Protein AF-A0A932UGX8-F1 (afdb_monomer_lite)

pLDDT: mean 81.75, std 14.01, range [36.03, 98.31]

Structure (mmCIF, N/CA/C/O backbone):
data_AF-A0A932UGX8-F1
#
_entry.id   AF-A0A932UGX8-F1
#
loop_
_atom_site.group_PDB
_atom_site.id
_atom_site.type_symbol
_atom_site.label_atom_id
_atom_site.label_alt_id
_atom_site.label_comp_id
_atom_site.label_asym_id
_atom_site.label_entity_id
_atom_site.label_seq_id
_atom_site.pdbx_PDB_ins_code
_atom_site.Cartn_x
_atom_site.Cartn_y
_atom_site.Cartn_z
_atom_site.occupancy
_atom_site.B_iso_or_equiv
_atom_site.auth_seq_id
_atom_site.auth_comp_id
_atom_site.auth_asym_id
_atom_site.auth_atom_id
_atom_site.pdbx_PDB_model_num
ATOM 1 N N . MET A 1 1 ? 7.391 -22.624 -52.902 1.00 52.75 1 MET A N 1
ATOM 2 C CA . MET A 1 1 ? 8.007 -21.679 -51.940 1.00 52.75 1 MET A CA 1
ATOM 3 C C . MET A 1 1 ? 9.042 -20.857 -52.685 1.00 52.75 1 MET A C 1
ATOM 5 O O . MET A 1 1 ? 9.862 -21.441 -53.377 1.00 52.75 1 MET A O 1
ATOM 9 N N . SER A 1 2 ? 8.948 -19.527 -52.656 1.00 59.84 2 SER A N 1
ATOM 10 C CA . SER A 1 2 ? 9.859 -18.659 -53.418 1.00 59.84 2 SER A CA 1
ATOM 11 C C . SER A 1 2 ? 11.117 -18.391 -52.595 1.00 59.84 2 SER A C 1
ATOM 13 O O . SER A 1 2 ? 11.014 -17.794 -51.527 1.00 59.84 2 SER A O 1
ATOM 15 N N . ALA A 1 3 ? 12.292 -18.787 -53.094 1.00 71.69 3 ALA A N 1
ATOM 16 C CA . ALA A 1 3 ? 13.587 -18.663 -52.407 1.00 71.69 3 ALA A CA 1
ATOM 17 C C . ALA A 1 3 ? 13.859 -17.263 -51.809 1.00 71.69 3 ALA A C 1
ATOM 19 O O . ALA A 1 3 ? 14.587 -17.118 -50.832 1.00 71.69 3 ALA A O 1
ATOM 20 N N . ARG A 1 4 ? 13.227 -16.215 -52.350 1.00 73.56 4 ARG A N 1
ATOM 21 C CA . ARG A 1 4 ? 13.383 -14.822 -51.910 1.00 73.56 4 ARG A CA 1
ATOM 22 C C . ARG A 1 4 ? 12.929 -14.564 -50.465 1.00 73.56 4 ARG A C 1
ATOM 24 O O . ARG A 1 4 ? 13.562 -13.763 -49.788 1.00 73.56 4 ARG A O 1
ATOM 31 N N . HIS A 1 5 ? 11.883 -15.236 -49.968 1.00 69.31 5 HIS A N 1
ATOM 32 C CA . HIS A 1 5 ? 11.428 -15.012 -48.584 1.00 69.31 5 HIS A CA 1
ATOM 33 C C . HIS A 1 5 ? 12.352 -15.680 -47.554 1.00 69.31 5 HIS A C 1
ATOM 35 O O . HIS A 1 5 ? 12.576 -15.128 -46.480 1.00 69.31 5 HIS A O 1
ATOM 41 N N . THR A 1 6 ? 12.921 -16.845 -47.884 1.00 71.44 6 THR A N 1
ATOM 42 C CA . THR A 1 6 ? 13.871 -17.560 -47.019 1.00 71.44 6 THR A CA 1
ATOM 43 C C . THR A 1 6 ? 15.184 -16.800 -46.882 1.00 71.44 6 THR A C 1
ATOM 45 O O . THR A 1 6 ? 15.703 -16.698 -45.775 1.00 71.44 6 THR A O 1
ATOM 48 N N . TYR A 1 7 ? 15.680 -16.189 -47.964 1.00 79.31 7 TYR A N 1
ATOM 49 C CA . TYR A 1 7 ? 16.864 -15.327 -47.896 1.00 79.31 7 TYR A CA 1
ATOM 50 C C . TYR A 1 7 ? 16.634 -14.097 -47.009 1.00 79.31 7 TYR A C 1
ATOM 52 O O . TYR A 1 7 ? 17.473 -13.801 -46.165 1.00 79.31 7 TYR A O 1
ATOM 60 N N . ALA A 1 8 ? 15.489 -13.417 -47.133 1.00 73.62 8 ALA A N 1
ATOM 61 C CA . ALA A 1 8 ? 15.176 -12.255 -46.297 1.00 73.62 8 ALA A CA 1
ATOM 62 C C . ALA A 1 8 ? 15.080 -12.611 -44.799 1.00 73.62 8 ALA A C 1
ATOM 64 O O . ALA A 1 8 ? 15.593 -11.878 -43.958 1.00 73.62 8 ALA A O 1
ATOM 65 N N . ALA A 1 9 ? 14.484 -13.761 -44.463 1.00 70.12 9 ALA A N 1
ATOM 66 C CA . ALA A 1 9 ? 14.419 -14.246 -43.084 1.00 70.12 9 ALA A CA 1
ATOM 67 C C . ALA A 1 9 ? 15.806 -14.610 -42.517 1.00 70.12 9 ALA A C 1
ATOM 69 O O . ALA A 1 9 ? 16.104 -14.282 -41.371 1.00 70.12 9 ALA A O 1
ATOM 70 N N . LEU A 1 10 ? 16.676 -15.231 -43.323 1.00 79.38 10 LEU A N 1
ATOM 71 C CA . LEU A 1 10 ? 18.058 -15.533 -42.932 1.00 79.38 10 LEU A CA 1
ATOM 72 C C . LEU A 1 10 ? 18.880 -14.264 -42.694 1.00 79.38 10 LEU A C 1
ATOM 74 O O . LEU A 1 10 ? 19.602 -14.187 -41.706 1.00 79.38 10 LEU A O 1
ATOM 78 N N . VAL A 1 11 ? 18.737 -13.253 -43.555 1.00 80.06 11 VAL A N 1
ATOM 79 C CA . VAL A 1 11 ? 19.401 -11.952 -43.378 1.00 80.06 11 VAL A CA 1
ATOM 80 C C . VAL A 1 11 ? 18.904 -11.255 -42.112 1.00 80.06 11 VAL A C 1
ATOM 82 O O . VAL A 1 11 ? 19.719 -10.731 -41.359 1.00 80.06 11 VAL A O 1
ATOM 85 N N . ALA A 1 12 ? 17.597 -11.295 -41.830 1.00 74.38 12 ALA A N 1
ATOM 86 C CA . ALA A 1 12 ? 17.047 -10.746 -40.591 1.00 74.38 12 ALA A CA 1
ATOM 87 C C . ALA A 1 12 ? 17.619 -11.456 -39.351 1.00 74.38 12 ALA A C 1
ATOM 89 O O . ALA A 1 12 ? 18.032 -10.795 -38.401 1.00 74.38 12 ALA A O 1
ATOM 90 N N . GLY A 1 13 ? 17.702 -12.790 -39.380 1.00 74.50 13 GLY A N 1
ATOM 91 C CA . GLY A 1 13 ? 18.295 -13.584 -38.302 1.00 74.50 13 GLY A CA 1
ATOM 92 C C . GLY A 1 13 ? 19.787 -13.307 -38.100 1.00 74.50 13 GLY A C 1
ATOM 93 O O . GLY A 1 13 ? 20.222 -13.107 -36.971 1.00 74.50 13 GLY A O 1
ATOM 94 N N . ALA A 1 14 ? 20.565 -13.229 -39.182 1.00 81.06 14 ALA A N 1
ATOM 95 C CA . ALA A 1 14 ? 21.993 -12.925 -39.123 1.00 81.06 14 ALA A CA 1
ATOM 96 C C . ALA A 1 14 ? 22.262 -11.496 -38.627 1.00 81.06 14 ALA A C 1
ATOM 98 O O . ALA A 1 14 ? 23.152 -11.293 -37.807 1.00 81.06 14 ALA A O 1
ATOM 99 N N . ALA A 1 15 ? 21.469 -10.515 -39.068 1.00 77.31 15 ALA A N 1
ATOM 100 C CA . ALA A 1 15 ? 21.576 -9.133 -38.608 1.00 77.31 15 ALA A CA 1
ATOM 101 C C . ALA A 1 15 ? 21.195 -8.984 -37.125 1.00 77.31 15 ALA A C 1
ATOM 103 O O . ALA A 1 15 ? 21.862 -8.250 -36.401 1.00 77.31 15 ALA A O 1
ATOM 104 N N . LEU A 1 16 ? 20.178 -9.715 -36.650 1.00 74.69 16 LEU A N 1
ATOM 105 C CA . LEU A 1 16 ? 19.852 -9.792 -35.220 1.00 74.69 16 LEU A CA 1
ATOM 106 C C . LEU A 1 16 ? 20.968 -10.467 -34.415 1.00 74.69 16 LEU A C 1
ATOM 108 O O . LEU A 1 16 ? 21.314 -9.989 -33.340 1.00 74.69 16 LEU A O 1
ATOM 112 N N . GLY A 1 17 ? 21.555 -11.545 -34.940 1.00 78.75 17 GLY A N 1
ATOM 113 C CA . GLY A 1 17 ? 22.704 -12.211 -34.325 1.00 78.75 17 GLY A CA 1
ATOM 114 C C . GLY A 1 17 ? 23.924 -11.293 -34.221 1.00 78.75 17 GLY A C 1
ATOM 115 O O . GLY A 1 17 ? 24.540 -11.217 -33.165 1.00 78.75 17 GLY A O 1
ATOM 116 N N . ALA A 1 18 ? 24.229 -10.541 -35.281 1.00 80.75 18 ALA A N 1
ATOM 117 C CA . ALA A 1 18 ? 25.300 -9.548 -35.277 1.00 80.75 18 ALA A CA 1
ATOM 118 C C . ALA A 1 18 ? 25.024 -8.412 -34.280 1.00 80.75 18 ALA A C 1
ATOM 120 O O . ALA A 1 18 ? 25.918 -8.019 -33.541 1.00 80.75 18 ALA A O 1
ATOM 121 N N . TRP A 1 19 ? 23.776 -7.941 -34.195 1.00 79.88 19 TRP A N 1
ATOM 122 C CA . TRP A 1 19 ? 23.375 -6.930 -33.216 1.00 79.88 19 TRP A CA 1
ATOM 123 C C . TRP A 1 19 ? 23.536 -7.399 -31.761 1.00 79.88 19 TRP A C 1
ATOM 125 O O . TRP A 1 19 ? 23.881 -6.596 -30.900 1.00 79.88 19 TRP A O 1
ATOM 135 N N . LEU A 1 20 ? 23.316 -8.687 -31.473 1.00 77.06 20 LEU A N 1
ATOM 136 C CA . LEU A 1 20 ? 23.544 -9.249 -30.135 1.00 77.06 20 LEU A CA 1
ATOM 137 C C . LEU A 1 20 ? 25.029 -9.278 -29.742 1.00 77.06 20 LEU A C 1
ATOM 139 O O . LEU A 1 20 ? 25.333 -9.253 -28.552 1.00 77.06 20 LEU A O 1
ATOM 143 N N . LEU A 1 21 ? 25.937 -9.351 -30.719 1.00 82.19 21 LEU A N 1
ATOM 144 C CA . LEU A 1 21 ? 27.385 -9.357 -30.496 1.00 82.19 21 LEU A CA 1
ATOM 145 C C . LEU A 1 21 ? 27.947 -7.934 -30.406 1.00 82.19 21 LEU A C 1
ATOM 147 O O . LEU A 1 21 ? 28.743 -7.642 -29.519 1.00 82.19 21 LEU A O 1
ATOM 151 N N . GLU A 1 22 ? 27.502 -7.049 -31.297 1.00 79.94 22 GLU A N 1
ATOM 152 C CA . GLU A 1 22 ? 27.882 -5.638 -31.336 1.00 79.94 22 GLU A CA 1
ATOM 153 C C . GLU A 1 22 ? 26.621 -4.764 -31.441 1.00 79.94 22 GLU A C 1
ATOM 155 O O . GLU A 1 22 ? 26.101 -4.524 -32.541 1.00 79.94 22 GLU A O 1
ATOM 160 N N . PRO A 1 23 ? 26.087 -4.283 -30.302 1.00 72.06 23 PRO A N 1
ATOM 161 C CA . PRO A 1 23 ? 24.843 -3.528 -30.284 1.00 72.06 23 PRO A CA 1
ATOM 162 C C . PRO A 1 23 ? 25.027 -2.167 -30.962 1.00 72.06 23 PRO A C 1
ATOM 164 O O . PRO A 1 23 ? 25.551 -1.217 -30.389 1.00 72.06 23 PRO A O 1
ATOM 167 N N . GLY A 1 24 ? 24.556 -2.067 -32.207 1.00 75.56 24 GLY A N 1
ATOM 168 C CA . GLY A 1 24 ? 24.643 -0.858 -33.024 1.00 75.56 24 GLY A CA 1
ATOM 169 C C . GLY A 1 24 ? 23.378 -0.597 -33.841 1.00 75.56 24 GLY A C 1
ATOM 170 O O . GLY A 1 24 ? 22.725 -1.517 -34.337 1.00 75.56 24 GLY A O 1
ATOM 171 N N . LEU A 1 25 ? 23.039 0.683 -34.034 1.00 76.94 25 LEU A N 1
ATOM 172 C CA . LEU A 1 25 ? 21.867 1.114 -34.817 1.00 76.94 25 LEU A CA 1
ATOM 173 C C . LEU A 1 25 ? 21.869 0.571 -36.257 1.00 76.94 25 LEU A C 1
ATOM 175 O O . LEU A 1 25 ? 20.804 0.305 -36.809 1.00 76.94 25 LEU A O 1
ATOM 179 N N . GLY A 1 26 ? 23.052 0.377 -36.850 1.00 78.56 26 GLY A N 1
ATOM 180 C CA . GLY A 1 26 ? 23.200 -0.156 -38.207 1.00 78.56 26 GLY A CA 1
ATOM 181 C C . GLY A 1 26 ? 22.620 -1.565 -38.355 1.00 78.56 26 GLY A C 1
ATOM 182 O O . GLY A 1 26 ? 21.755 -1.787 -39.201 1.00 78.56 26 GLY A O 1
ATOM 183 N N . PHE A 1 27 ? 23.024 -2.501 -37.491 1.00 75.50 27 PHE A N 1
ATOM 184 C CA . PHE A 1 27 ? 22.529 -3.882 -37.527 1.00 75.50 27 PHE A CA 1
ATOM 185 C C . PHE A 1 27 ? 21.034 -3.976 -37.195 1.00 75.50 27 PHE A C 1
ATOM 187 O O . PHE A 1 27 ? 20.313 -4.748 -37.827 1.00 75.50 27 PHE A O 1
ATOM 194 N N . ALA A 1 28 ? 20.542 -3.130 -36.282 1.00 76.50 28 ALA A N 1
ATOM 195 C CA . ALA A 1 28 ? 19.125 -3.071 -35.926 1.00 76.50 28 ALA A CA 1
ATOM 196 C C . ALA A 1 28 ? 18.233 -2.614 -37.103 1.00 76.50 28 ALA A C 1
ATOM 198 O O . ALA A 1 28 ? 17.176 -3.198 -37.351 1.00 76.50 28 ALA A O 1
ATOM 199 N N . LEU A 1 29 ? 18.674 -1.612 -37.878 1.00 79.75 29 LEU A N 1
ATOM 200 C CA . LEU A 1 29 ? 17.965 -1.148 -39.079 1.00 79.75 29 LEU A CA 1
ATOM 201 C C . LEU A 1 29 ? 17.964 -2.200 -40.194 1.00 79.75 29 LEU A C 1
ATOM 203 O O . LEU A 1 29 ? 16.931 -2.411 -40.832 1.00 79.75 29 LEU A O 1
ATOM 207 N N . VAL A 1 30 ? 19.090 -2.889 -40.407 1.00 79.88 30 VAL A N 1
ATOM 208 C CA . VAL A 1 30 ? 19.195 -3.980 -41.391 1.00 79.88 30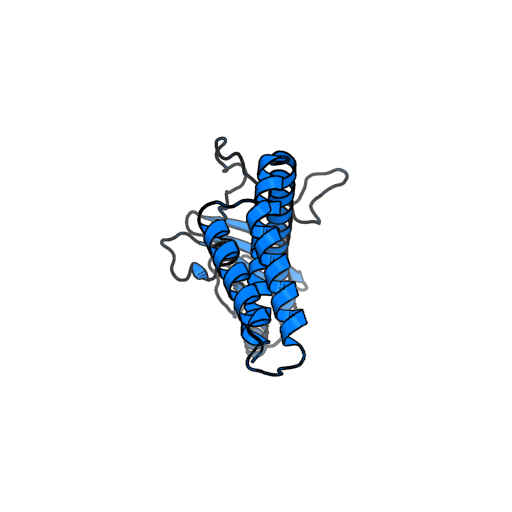 VAL A CA 1
ATOM 209 C C . VAL A 1 30 ? 18.275 -5.144 -41.013 1.00 79.88 30 VAL A C 1
ATOM 211 O O . VAL A 1 30 ? 17.548 -5.649 -41.870 1.00 79.88 30 VAL A O 1
ATOM 214 N N . ALA A 1 31 ? 18.241 -5.524 -39.733 1.00 77.38 31 ALA A N 1
ATOM 215 C CA . ALA A 1 31 ? 17.336 -6.548 -39.217 1.00 77.38 31 ALA A CA 1
ATOM 216 C C . ALA A 1 31 ? 15.859 -6.189 -39.445 1.00 77.38 31 ALA A C 1
ATOM 218 O O . ALA A 1 31 ? 15.099 -7.016 -39.955 1.00 77.38 31 ALA A O 1
ATOM 219 N N . LEU A 1 32 ? 15.451 -4.952 -39.126 1.00 77.69 32 LEU A N 1
ATOM 220 C CA . LEU A 1 32 ? 14.073 -4.498 -39.329 1.00 77.69 32 LEU A CA 1
ATOM 221 C C . LEU A 1 32 ? 13.698 -4.462 -40.817 1.00 77.69 32 LEU A C 1
ATOM 223 O O . LEU A 1 32 ? 12.639 -4.963 -41.192 1.00 77.69 32 LEU A O 1
ATOM 227 N N . ALA A 1 33 ? 14.556 -3.907 -41.677 1.00 82.31 33 ALA A N 1
ATOM 228 C CA . ALA A 1 33 ? 14.297 -3.833 -43.114 1.00 82.31 33 ALA A CA 1
ATOM 229 C C . ALA A 1 33 ? 14.147 -5.233 -43.737 1.00 82.31 33 ALA A C 1
ATOM 231 O O . ALA A 1 33 ? 13.220 -5.473 -44.517 1.00 82.31 33 ALA A O 1
ATOM 232 N N . ALA A 1 34 ? 15.004 -6.180 -43.345 1.00 79.50 34 ALA A N 1
ATOM 233 C CA . ALA A 1 34 ? 14.928 -7.570 -43.786 1.00 79.50 34 ALA A CA 1
ATOM 234 C C . ALA A 1 34 ? 13.670 -8.290 -43.260 1.00 79.50 34 ALA A C 1
ATOM 236 O O . ALA A 1 34 ? 13.053 -9.065 -43.995 1.00 79.50 34 ALA A O 1
ATOM 237 N N . ALA A 1 35 ? 13.235 -7.993 -42.030 1.00 76.62 35 ALA A N 1
ATOM 238 C CA . ALA A 1 35 ? 11.996 -8.520 -41.460 1.00 76.62 35 ALA A CA 1
ATOM 239 C C . ALA A 1 35 ? 10.734 -7.969 -42.152 1.00 76.62 35 ALA A C 1
ATOM 241 O O . ALA A 1 35 ? 9.812 -8.721 -42.458 1.00 76.62 35 ALA A O 1
ATOM 242 N N . ILE A 1 36 ? 10.696 -6.673 -42.477 1.00 80.75 36 ILE A N 1
ATOM 243 C CA . ILE A 1 36 ? 9.596 -6.078 -43.255 1.00 80.75 36 ILE A CA 1
ATOM 244 C C . ILE A 1 36 ? 9.534 -6.715 -44.649 1.00 80.75 36 ILE A C 1
ATOM 246 O O . ILE A 1 36 ? 8.456 -7.090 -45.118 1.00 80.75 36 ILE A O 1
ATOM 250 N N . ALA A 1 37 ? 10.688 -6.893 -45.298 1.00 80.00 37 ALA A N 1
ATOM 251 C CA . ALA A 1 37 ? 10.770 -7.537 -46.604 1.00 80.00 37 ALA A CA 1
ATOM 252 C C . ALA A 1 37 ? 10.280 -8.995 -46.561 1.00 80.00 37 ALA A C 1
ATOM 254 O O . ALA A 1 37 ? 9.543 -9.414 -47.456 1.00 80.00 37 ALA A O 1
ATOM 255 N N . SER A 1 38 ? 10.632 -9.762 -45.522 1.00 72.56 38 SER A N 1
ATOM 256 C CA . SER A 1 38 ? 10.205 -11.161 -45.380 1.00 72.56 38 SER A CA 1
ATOM 257 C C . SER A 1 38 ? 8.687 -11.288 -45.194 1.00 72.56 38 SER A C 1
ATOM 259 O O . SER A 1 38 ? 8.060 -12.104 -45.875 1.00 72.56 38 SER A O 1
ATOM 261 N N . VAL A 1 39 ? 8.073 -10.423 -44.377 1.00 74.06 39 VAL A N 1
ATOM 262 C CA . VAL A 1 39 ? 6.611 -10.354 -44.189 1.00 74.06 39 VAL A CA 1
ATOM 263 C C . VAL A 1 39 ? 5.908 -9.942 -45.486 1.00 74.06 39 VAL A C 1
ATOM 265 O O . VAL A 1 39 ? 4.935 -10.576 -45.903 1.00 74.06 39 VAL A O 1
ATOM 268 N N . TRP A 1 40 ? 6.419 -8.922 -46.180 1.00 79.06 40 TRP A N 1
ATOM 269 C CA . TRP A 1 40 ? 5.810 -8.407 -47.409 1.00 79.06 40 TRP A CA 1
ATOM 270 C C . TRP A 1 40 ? 5.872 -9.410 -48.573 1.00 79.06 40 TRP A C 1
ATOM 272 O O . TRP A 1 40 ? 4.896 -9.575 -49.312 1.00 79.06 40 TRP A O 1
ATOM 282 N N . LEU A 1 41 ? 6.988 -10.136 -48.706 1.00 78.00 41 LEU A N 1
ATOM 283 C CA . LEU A 1 41 ? 7.173 -11.208 -49.694 1.00 78.00 41 LEU A CA 1
ATOM 284 C C . LEU A 1 41 ? 6.397 -12.487 -49.328 1.00 78.00 41 LEU A C 1
ATOM 286 O O . LEU A 1 41 ? 6.010 -13.243 -50.220 1.00 78.00 41 LEU A O 1
ATOM 290 N N . GLY A 1 42 ? 6.148 -12.725 -48.036 1.00 67.19 42 GLY A N 1
ATOM 291 C CA . GLY A 1 42 ? 5.428 -13.885 -47.502 1.00 67.19 42 GLY A CA 1
ATOM 292 C C . GLY A 1 42 ? 3.901 -13.748 -47.451 1.00 67.19 42 GLY A C 1
ATOM 293 O O . GLY A 1 42 ? 3.224 -14.745 -47.211 1.00 67.19 42 GLY A O 1
ATOM 294 N N . ARG A 1 43 ? 3.338 -12.563 -47.734 1.00 71.88 43 ARG A N 1
ATOM 295 C CA . ARG A 1 43 ? 1.914 -12.212 -47.509 1.00 71.88 43 ARG A CA 1
ATOM 296 C C . ARG A 1 43 ? 0.852 -13.117 -48.150 1.00 71.88 43 ARG A C 1
ATOM 298 O O . ARG A 1 43 ? -0.310 -13.034 -47.780 1.00 71.88 43 ARG A O 1
ATOM 305 N N . LYS A 1 44 ? 1.219 -13.945 -49.136 1.00 69.19 44 LYS A N 1
ATOM 306 C CA . LYS A 1 44 ? 0.307 -14.898 -49.805 1.00 69.19 44 LYS A CA 1
ATOM 307 C C . LYS A 1 44 ? 0.270 -16.288 -49.143 1.00 69.19 44 LYS A C 1
ATOM 309 O O . LYS A 1 44 ? -0.497 -17.137 -49.579 1.00 69.19 44 LYS A O 1
ATOM 314 N N . SER A 1 45 ? 1.101 -16.537 -48.128 1.00 61.81 45 SER A N 1
ATOM 315 C CA . SER A 1 45 ? 1.208 -17.808 -47.399 1.00 61.81 45 SER A CA 1
ATOM 316 C C . SER A 1 45 ? 0.744 -17.608 -45.955 1.00 61.81 45 SER A C 1
ATOM 318 O O . SER A 1 45 ? 1.429 -16.966 -45.163 1.00 61.81 45 SER A O 1
ATOM 320 N N . LEU A 1 46 ? -0.439 -18.134 -45.625 1.00 61.41 46 LEU A N 1
ATOM 321 C CA . LEU A 1 46 ? -1.183 -17.767 -44.412 1.00 61.41 46 LEU A CA 1
ATOM 322 C C . LEU A 1 46 ? -0.604 -18.297 -43.086 1.00 61.41 46 LEU A C 1
ATOM 324 O O . LEU A 1 46 ? -0.906 -17.725 -42.049 1.00 61.41 46 LEU A O 1
ATOM 328 N N . PHE A 1 47 ? 0.244 -19.333 -43.086 1.00 58.16 47 PHE A N 1
ATOM 329 C CA . PHE A 1 47 ? 0.750 -19.912 -41.826 1.00 58.16 47 PHE A CA 1
ATOM 330 C C . PHE A 1 47 ? 2.256 -20.199 -41.806 1.00 58.16 47 PHE A C 1
ATOM 332 O O . PHE A 1 47 ? 2.919 -19.886 -40.821 1.00 58.16 47 PHE A O 1
ATOM 339 N N . ALA A 1 48 ? 2.837 -20.718 -42.891 1.00 60.12 48 ALA A N 1
ATOM 340 C CA . ALA A 1 48 ? 4.240 -21.151 -42.882 1.00 60.12 48 ALA A CA 1
ATOM 341 C C . ALA A 1 48 ? 5.271 -20.002 -42.961 1.00 60.12 48 ALA A C 1
ATOM 343 O O . ALA A 1 48 ? 6.434 -20.204 -42.626 1.00 60.12 48 ALA A O 1
ATOM 344 N N . ALA A 1 49 ? 4.870 -18.805 -43.411 1.00 59.78 49 ALA A N 1
ATOM 345 C CA . ALA A 1 49 ? 5.779 -17.663 -43.596 1.00 59.78 49 ALA A CA 1
ATOM 346 C C . ALA A 1 49 ? 5.493 -16.472 -42.664 1.00 59.78 49 ALA A C 1
ATOM 348 O O . ALA A 1 49 ? 6.377 -15.647 -42.440 1.00 59.78 49 ALA A O 1
ATOM 349 N N . LEU A 1 50 ? 4.281 -16.381 -42.106 1.00 64.62 50 LEU A N 1
ATOM 350 C CA . LEU A 1 50 ? 3.868 -15.256 -41.263 1.00 64.62 50 LEU A CA 1
ATOM 351 C C . LEU A 1 50 ? 4.468 -15.323 -39.856 1.00 64.62 50 LEU A C 1
ATOM 353 O O . LEU A 1 50 ? 4.971 -14.314 -39.376 1.00 64.62 50 LEU A O 1
ATOM 357 N N . LEU A 1 51 ? 4.487 -16.499 -39.222 1.00 67.75 51 LEU A N 1
ATOM 358 C CA . LEU A 1 51 ? 5.019 -16.662 -37.864 1.00 67.75 51 LEU A CA 1
ATOM 359 C C . LEU A 1 51 ? 6.508 -16.264 -37.731 1.00 67.75 51 LEU A C 1
ATOM 361 O O . LEU A 1 51 ? 6.819 -15.434 -36.876 1.00 67.75 51 LEU A O 1
ATOM 365 N N . PRO A 1 52 ? 7.434 -16.768 -38.579 1.00 68.06 52 PRO A N 1
ATOM 366 C CA . PRO A 1 52 ? 8.833 -16.348 -38.512 1.00 68.06 52 PRO A CA 1
ATOM 367 C C . PRO A 1 52 ? 9.014 -14.876 -38.905 1.00 68.06 52 PRO A C 1
ATOM 369 O O . PRO A 1 52 ? 9.820 -14.186 -38.294 1.00 68.06 52 PRO A O 1
ATOM 372 N N . GLY A 1 53 ? 8.231 -14.366 -39.865 1.00 67.88 53 GLY A N 1
ATOM 373 C CA . GLY A 1 53 ? 8.270 -12.953 -40.248 1.00 67.88 53 GLY A CA 1
ATOM 374 C C . GLY A 1 53 ? 7.861 -12.016 -39.107 1.00 67.88 53 GLY A C 1
ATOM 375 O O . GLY A 1 53 ? 8.536 -11.021 -38.860 1.00 67.88 53 GLY A O 1
ATOM 376 N N . VAL A 1 54 ? 6.804 -12.359 -38.363 1.00 75.00 54 VAL A N 1
ATOM 377 C CA . VAL A 1 54 ? 6.342 -11.599 -37.190 1.00 75.00 54 VAL A CA 1
ATOM 378 C C . VAL A 1 54 ? 7.363 -11.652 -36.054 1.00 75.00 54 VAL A C 1
ATOM 380 O O . VAL A 1 54 ? 7.646 -10.616 -35.457 1.00 75.00 54 VAL A O 1
ATOM 383 N N . LEU A 1 55 ? 7.966 -12.814 -35.782 1.00 76.62 55 LEU A N 1
ATOM 384 C CA . LEU A 1 55 ? 9.022 -12.940 -34.770 1.00 76.62 55 LEU A CA 1
ATOM 385 C C . LEU A 1 55 ? 10.267 -12.117 -35.132 1.00 76.62 55 LEU A C 1
ATOM 387 O O . LEU A 1 55 ? 10.785 -11.390 -34.287 1.00 76.62 55 LEU A O 1
ATOM 391 N N . SER A 1 56 ? 10.718 -12.169 -36.389 1.00 74.00 56 SER A N 1
ATOM 392 C CA . SER A 1 56 ? 11.833 -11.339 -36.865 1.00 74.00 56 SER A CA 1
ATOM 393 C C . SER A 1 56 ? 11.506 -9.847 -36.810 1.00 74.00 56 SER A C 1
ATOM 395 O O . SER A 1 56 ? 12.375 -9.045 -36.477 1.00 74.00 56 SER A O 1
ATOM 397 N N . LEU A 1 57 ? 10.258 -9.466 -37.098 1.00 75.94 57 LEU A N 1
ATOM 398 C CA . LEU A 1 57 ? 9.808 -8.078 -37.012 1.00 75.94 57 LEU A CA 1
ATOM 399 C C . LEU A 1 57 ? 9.795 -7.589 -35.560 1.00 75.94 57 LEU A C 1
ATOM 401 O O . LEU A 1 57 ? 10.331 -6.520 -35.280 1.00 75.94 57 LEU A O 1
ATOM 405 N N . ALA A 1 58 ? 9.251 -8.384 -34.636 1.00 80.75 58 ALA A N 1
ATOM 406 C CA . ALA A 1 58 ? 9.269 -8.083 -33.207 1.00 80.75 58 ALA A CA 1
ATOM 407 C C . ALA A 1 58 ? 10.709 -7.946 -32.682 1.00 80.75 58 ALA A C 1
ATOM 409 O O . ALA A 1 58 ? 11.014 -6.991 -31.971 1.00 80.75 58 ALA A O 1
ATOM 410 N N . GLY A 1 59 ? 11.610 -8.842 -33.105 1.00 77.69 59 GLY A N 1
ATOM 411 C CA . GLY A 1 59 ? 13.037 -8.768 -32.792 1.00 77.69 59 GLY A CA 1
ATOM 412 C C . GLY A 1 59 ? 13.707 -7.501 -33.333 1.00 77.69 59 GLY A C 1
ATOM 413 O O . GLY A 1 59 ? 14.417 -6.826 -32.595 1.00 77.69 59 GLY A O 1
ATOM 414 N N . GLY A 1 60 ? 13.445 -7.129 -34.591 1.00 75.81 60 GLY A N 1
ATOM 415 C CA . GLY A 1 60 ? 13.984 -5.906 -35.200 1.00 75.81 60 GLY A CA 1
ATOM 416 C C . GLY A 1 60 ? 13.482 -4.625 -34.526 1.00 75.81 60 GLY A C 1
ATOM 417 O O . GLY A 1 60 ? 14.265 -3.708 -34.282 1.00 75.81 60 GLY A O 1
ATOM 418 N N . ILE A 1 61 ? 12.195 -4.574 -34.161 1.00 79.62 61 ILE A N 1
ATOM 419 C CA . ILE A 1 61 ? 11.612 -3.456 -33.402 1.00 79.62 61 ILE A CA 1
ATOM 420 C C . ILE A 1 61 ? 12.272 -3.348 -32.023 1.00 79.62 61 ILE A C 1
ATOM 422 O O . ILE A 1 61 ? 12.689 -2.256 -31.635 1.00 79.62 61 ILE A O 1
ATOM 426 N N . ALA A 1 62 ? 12.410 -4.465 -31.303 1.00 79.06 62 ALA A N 1
ATOM 427 C CA . ALA A 1 62 ? 13.072 -4.493 -30.001 1.00 79.06 62 ALA A CA 1
ATOM 428 C C . ALA A 1 62 ? 14.540 -4.045 -30.100 1.00 79.06 62 ALA A C 1
ATOM 430 O O . ALA A 1 62 ? 14.975 -3.215 -29.306 1.00 79.06 62 ALA A O 1
ATOM 431 N N . ALA A 1 63 ? 15.282 -4.515 -31.108 1.00 78.75 63 ALA A N 1
ATOM 432 C CA . ALA A 1 63 ? 16.674 -4.130 -31.340 1.00 78.75 63 ALA A CA 1
ATOM 433 C C . ALA A 1 63 ? 16.829 -2.625 -31.612 1.00 78.75 63 ALA A C 1
ATOM 435 O O . ALA A 1 63 ? 17.702 -1.978 -31.034 1.00 78.75 63 ALA A O 1
ATOM 436 N N . ILE A 1 64 ? 15.959 -2.038 -32.443 1.00 78.19 64 ILE A N 1
ATOM 437 C CA . ILE A 1 64 ? 15.962 -0.589 -32.704 1.00 78.19 64 ILE A CA 1
ATOM 438 C C . ILE A 1 64 ? 15.619 0.186 -31.439 1.00 78.19 64 ILE A C 1
ATOM 440 O O . ILE A 1 64 ? 16.291 1.169 -31.131 1.00 78.19 64 ILE A O 1
ATOM 444 N N . HIS A 1 65 ? 14.599 -0.247 -30.700 1.00 83.12 65 HIS A N 1
ATOM 445 C CA . HIS A 1 65 ? 14.208 0.415 -29.463 1.00 83.12 65 HIS A CA 1
ATOM 446 C C . HIS A 1 65 ? 15.369 0.425 -28.461 1.00 83.12 65 HIS A C 1
ATOM 448 O O . HIS A 1 65 ? 15.719 1.481 -27.942 1.00 83.12 65 HIS A O 1
ATOM 454 N N . THR A 1 66 ? 16.027 -0.717 -28.260 1.00 79.81 66 THR A N 1
ATOM 455 C CA . THR A 1 66 ? 17.198 -0.832 -27.384 1.00 79.81 66 THR A CA 1
ATOM 456 C C . THR A 1 66 ? 18.363 0.022 -27.880 1.00 79.81 66 THR A C 1
ATOM 458 O O . THR A 1 66 ? 18.931 0.773 -27.095 1.00 79.81 66 THR A O 1
ATOM 461 N N . ALA A 1 67 ? 18.687 -0.009 -29.175 1.00 78.31 67 ALA A N 1
ATOM 462 C CA . ALA A 1 67 ? 19.781 0.788 -29.734 1.00 78.31 67 ALA A CA 1
ATOM 463 C C . ALA A 1 67 ? 19.528 2.304 -29.612 1.00 78.31 67 ALA A C 1
ATOM 465 O O . ALA A 1 67 ? 20.446 3.072 -29.329 1.00 78.31 67 ALA A O 1
ATOM 466 N N . LEU A 1 68 ? 18.279 2.748 -29.779 1.00 79.19 68 LEU A N 1
ATOM 467 C CA . LEU A 1 68 ? 17.890 4.140 -29.548 1.00 79.19 68 LEU A CA 1
ATOM 468 C C . LEU A 1 68 ? 17.933 4.512 -28.064 1.00 79.19 68 LEU A C 1
ATOM 470 O O . LEU A 1 68 ? 18.312 5.638 -27.746 1.00 79.19 68 LEU A O 1
ATOM 474 N N . SER A 1 69 ? 17.554 3.602 -27.166 1.00 75.75 69 SER A N 1
ATOM 475 C CA . SER A 1 69 ? 17.668 3.811 -25.721 1.00 75.75 69 SER A CA 1
ATOM 476 C C . SER A 1 69 ? 19.125 3.940 -25.283 1.00 75.75 69 SER A C 1
ATOM 478 O O . SER A 1 69 ? 19.443 4.886 -24.571 1.00 75.75 69 SER A O 1
ATOM 480 N N . VAL A 1 70 ? 20.014 3.061 -25.758 1.00 80.62 70 VAL A N 1
ATOM 481 C CA . VAL A 1 70 ? 21.463 3.140 -25.498 1.00 80.62 70 VAL A CA 1
ATOM 482 C C . VAL A 1 70 ? 22.016 4.466 -26.002 1.00 80.62 70 VAL A C 1
ATOM 484 O O . VAL A 1 70 ? 22.629 5.202 -25.240 1.00 80.62 70 VAL A O 1
ATOM 487 N N . ARG A 1 71 ? 21.694 4.847 -27.242 1.00 76.88 71 ARG A N 1
ATOM 488 C CA . ARG A 1 71 ? 22.154 6.124 -27.792 1.00 76.88 71 ARG A CA 1
ATOM 489 C C . ARG A 1 71 ? 21.629 7.326 -27.008 1.00 76.88 71 ARG A C 1
ATOM 491 O O . ARG A 1 71 ? 22.370 8.278 -26.806 1.00 76.88 71 ARG A O 1
ATOM 498 N N . ARG A 1 72 ? 20.374 7.303 -26.541 1.00 76.50 72 ARG A N 1
ATOM 499 C CA . ARG A 1 72 ? 19.836 8.360 -25.664 1.00 76.50 72 ARG A CA 1
ATOM 500 C C . ARG A 1 72 ? 20.583 8.430 -24.339 1.00 76.50 72 ARG A C 1
ATOM 502 O O . ARG A 1 72 ? 20.882 9.534 -23.902 1.00 76.50 72 ARG A O 1
ATOM 509 N N . VAL A 1 73 ? 20.901 7.286 -23.739 1.00 76.62 73 VAL A N 1
ATOM 510 C CA . VAL A 1 73 ? 21.726 7.215 -22.528 1.00 76.62 73 VAL A CA 1
ATOM 511 C C . VAL A 1 73 ? 23.108 7.812 -22.795 1.00 76.62 73 VAL A C 1
ATOM 513 O O . VAL A 1 73 ? 23.544 8.659 -22.030 1.00 76.62 73 VAL A O 1
ATOM 516 N N . GLU A 1 74 ? 23.755 7.476 -23.908 1.00 80.25 74 GLU A N 1
ATOM 517 C CA . GLU A 1 74 ? 25.074 8.013 -24.271 1.00 80.25 74 GLU A CA 1
ATOM 518 C C . GLU A 1 74 ? 25.053 9.526 -24.535 1.00 80.25 74 GLU A C 1
ATOM 520 O O . GLU A 1 74 ? 25.931 10.249 -24.072 1.00 80.25 74 GLU A O 1
ATOM 525 N N . THR A 1 75 ? 24.056 10.030 -25.272 1.00 85.38 75 THR A N 1
ATOM 526 C CA . THR A 1 75 ? 24.023 11.442 -25.699 1.00 85.38 75 THR A CA 1
ATOM 527 C C . THR A 1 75 ? 23.333 12.377 -24.709 1.00 85.38 75 THR A C 1
ATOM 529 O O . THR A 1 75 ? 23.570 13.580 -24.732 1.00 85.38 75 THR A O 1
ATOM 532 N N . ALA A 1 76 ? 22.433 11.849 -23.883 1.00 85.06 76 ALA A N 1
ATOM 533 C CA . ALA A 1 76 ? 21.521 12.616 -23.039 1.00 85.06 76 ALA A CA 1
ATOM 534 C C . ALA A 1 76 ? 21.274 11.901 -21.700 1.00 85.06 76 ALA A C 1
ATOM 536 O O . ALA A 1 76 ? 20.135 11.804 -21.225 1.00 85.06 76 ALA A O 1
ATOM 537 N N . TRP A 1 77 ? 22.350 11.391 -21.090 1.00 82.25 77 TRP A N 1
ATOM 538 C CA . TRP A 1 77 ? 22.293 10.687 -19.810 1.00 82.25 77 TRP A CA 1
ATOM 539 C C . TRP A 1 77 ? 21.564 11.490 -18.733 1.00 82.25 77 TRP A C 1
ATOM 541 O O . TRP A 1 77 ? 20.663 10.954 -18.100 1.00 82.25 77 TRP A O 1
ATOM 551 N N . LEU A 1 78 ? 21.902 12.777 -18.564 1.00 80.00 78 LEU A N 1
ATOM 552 C CA . LEU A 1 78 ? 21.306 13.633 -17.530 1.00 80.00 78 LEU A CA 1
ATOM 553 C C . LEU A 1 78 ? 19.777 13.705 -17.653 1.00 80.00 78 LEU A C 1
ATOM 555 O O . LEU A 1 78 ? 19.077 13.369 -16.704 1.00 80.00 78 LEU A O 1
ATOM 559 N N . ALA A 1 79 ? 19.260 14.015 -18.845 1.00 79.25 79 ALA A N 1
ATOM 560 C CA . ALA A 1 79 ? 17.817 14.068 -19.087 1.00 79.25 79 ALA A CA 1
ATOM 561 C C . ALA A 1 79 ? 17.139 12.695 -18.913 1.00 79.25 79 ALA A C 1
ATOM 563 O O . ALA A 1 79 ? 16.011 12.599 -18.431 1.00 79.25 79 ALA A O 1
ATOM 564 N N . THR A 1 80 ? 17.826 11.611 -19.289 1.00 79.12 80 THR A N 1
ATOM 565 C CA . THR A 1 80 ? 17.311 10.245 -19.107 1.00 79.12 80 THR A CA 1
ATOM 566 C C . THR A 1 80 ? 17.250 9.871 -17.626 1.00 79.12 80 THR A C 1
ATOM 568 O O . THR A 1 80 ? 16.249 9.316 -17.177 1.00 79.12 80 THR A O 1
ATOM 571 N N . ARG A 1 81 ? 18.290 10.207 -16.856 1.00 78.19 81 ARG A N 1
ATOM 572 C CA . ARG A 1 81 ? 18.344 10.014 -15.405 1.00 78.19 81 ARG A CA 1
ATOM 573 C C . ARG A 1 81 ? 17.214 10.776 -14.721 1.00 78.19 81 ARG A C 1
ATOM 575 O O . ARG A 1 81 ? 16.485 10.169 -13.948 1.00 78.19 81 ARG A O 1
ATOM 582 N N . GLU A 1 82 ? 17.038 12.059 -15.032 1.00 79.81 82 GLU A N 1
ATOM 583 C CA . GLU A 1 82 ? 15.962 12.888 -14.472 1.00 79.81 82 GLU A CA 1
ATOM 584 C C . GLU A 1 82 ? 14.581 12.278 -14.744 1.00 79.81 82 GLU A C 1
ATOM 586 O O . GLU A 1 82 ? 13.798 12.088 -13.817 1.00 79.81 82 GLU A O 1
ATOM 591 N N . ALA A 1 83 ? 14.311 11.857 -15.984 1.00 78.62 83 ALA A N 1
ATOM 592 C CA . ALA A 1 83 ? 13.042 11.222 -16.337 1.00 78.62 83 ALA A CA 1
ATOM 593 C C . ALA A 1 83 ? 12.793 9.899 -15.586 1.00 78.62 83 ALA A C 1
ATOM 595 O O . ALA A 1 83 ? 11.656 9.608 -15.202 1.00 78.62 83 ALA A O 1
ATOM 596 N N . LEU A 1 84 ? 13.840 9.091 -15.377 1.00 78.56 84 LEU A N 1
ATOM 597 C CA . LEU A 1 84 ? 13.757 7.844 -14.611 1.00 78.56 84 LEU A CA 1
ATOM 598 C C . LEU A 1 84 ? 13.507 8.106 -13.124 1.00 78.56 84 LEU A C 1
ATOM 600 O O . LEU A 1 84 ? 12.666 7.431 -12.528 1.00 78.56 84 LEU A O 1
ATOM 604 N N . VAL A 1 85 ? 14.191 9.093 -12.542 1.00 79.06 85 VAL A N 1
ATOM 605 C CA . VAL A 1 85 ? 13.985 9.520 -11.151 1.00 79.06 85 VAL A CA 1
ATOM 606 C C . VAL A 1 85 ? 12.559 10.029 -10.962 1.00 79.06 85 VAL A C 1
ATOM 608 O O . VAL A 1 85 ? 11.876 9.597 -10.037 1.00 79.06 85 VAL A O 1
ATOM 611 N N . ASP A 1 86 ? 12.062 10.866 -11.870 1.00 79.88 86 ASP A N 1
ATOM 612 C CA . ASP A 1 86 ? 10.702 11.400 -11.818 1.00 79.88 86 ASP A CA 1
ATOM 613 C C . ASP A 1 86 ? 9.632 10.310 -11.917 1.00 79.88 86 ASP A C 1
ATOM 615 O O . ASP A 1 86 ? 8.629 10.341 -11.198 1.00 79.88 86 ASP A O 1
ATOM 619 N N . GLU A 1 87 ? 9.817 9.329 -12.802 1.00 82.81 87 GLU A N 1
ATOM 620 C CA . GLU A 1 87 ? 8.895 8.198 -12.890 1.00 82.81 87 GLU A CA 1
ATOM 621 C C . GLU A 1 87 ? 8.963 7.317 -11.641 1.00 82.81 87 GLU A C 1
ATOM 623 O O . GLU A 1 87 ? 7.921 6.910 -11.118 1.00 82.81 87 GLU A O 1
ATOM 628 N N . GLY A 1 88 ? 10.169 7.078 -11.119 1.00 82.25 88 GLY A N 1
ATOM 629 C CA . GLY A 1 88 ? 10.387 6.396 -9.845 1.00 82.25 88 GLY A CA 1
ATOM 630 C C . GLY A 1 88 ? 9.644 7.089 -8.704 1.00 82.25 88 GLY A C 1
ATOM 631 O O . GLY A 1 88 ? 8.851 6.447 -8.011 1.00 82.25 88 GLY A O 1
ATOM 632 N N . ARG A 1 89 ? 9.804 8.411 -8.585 1.00 80.00 89 ARG A N 1
ATOM 633 C CA . ARG A 1 89 ? 9.121 9.255 -7.600 1.00 80.00 89 ARG A CA 1
ATOM 634 C C . ARG A 1 89 ? 7.608 9.175 -7.743 1.00 80.00 89 ARG A C 1
ATOM 636 O O . ARG A 1 89 ? 6.930 8.856 -6.775 1.00 80.00 89 ARG A O 1
ATOM 643 N N . ARG A 1 90 ? 7.059 9.367 -8.948 1.00 84.75 90 ARG A N 1
ATOM 644 C CA . ARG A 1 90 ? 5.608 9.244 -9.189 1.00 84.75 90 ARG A CA 1
ATOM 645 C C . ARG A 1 90 ? 5.077 7.870 -8.797 1.00 84.75 90 ARG A C 1
ATOM 647 O O . ARG A 1 90 ? 3.958 7.756 -8.299 1.00 84.75 90 ARG A O 1
ATOM 654 N N . ARG A 1 91 ? 5.841 6.809 -9.055 1.00 86.31 91 ARG A N 1
ATOM 655 C CA . ARG A 1 91 ? 5.444 5.438 -8.725 1.00 86.31 91 ARG A CA 1
ATOM 656 C C . ARG A 1 91 ? 5.485 5.175 -7.225 1.00 86.31 91 ARG A C 1
ATOM 658 O O . ARG A 1 91 ? 4.577 4.508 -6.719 1.00 86.31 91 ARG A O 1
ATOM 665 N N . LEU A 1 92 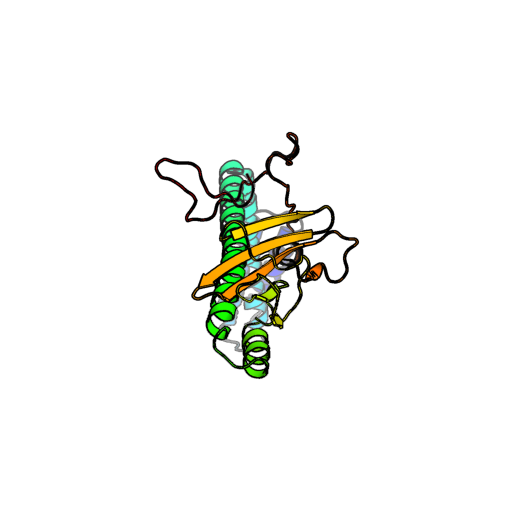? 6.502 5.687 -6.538 1.00 86.00 92 LEU A N 1
ATOM 666 C CA . LEU A 1 92 ? 6.601 5.654 -5.084 1.00 86.00 92 LEU A CA 1
ATOM 667 C C . LEU A 1 92 ? 5.444 6.434 -4.453 1.00 86.00 92 LEU A C 1
ATOM 669 O O . LEU A 1 92 ? 4.697 5.856 -3.667 1.00 86.00 92 LEU A O 1
ATOM 673 N N . ASP A 1 93 ? 5.215 7.671 -4.897 1.00 84.62 93 ASP A N 1
ATOM 674 C CA . ASP A 1 93 ? 4.136 8.541 -4.420 1.00 84.62 93 ASP A CA 1
ATOM 675 C C . ASP A 1 93 ? 2.771 7.862 -4.539 1.00 84.62 93 ASP A C 1
ATOM 677 O O . ASP A 1 93 ? 1.970 7.880 -3.604 1.00 84.62 93 ASP A O 1
ATOM 681 N N . ARG A 1 94 ? 2.516 7.214 -5.681 1.00 88.56 94 ARG A N 1
ATOM 682 C CA . ARG A 1 94 ? 1.278 6.467 -5.926 1.00 88.56 94 ARG A CA 1
ATOM 683 C C . ARG A 1 94 ? 1.163 5.252 -5.006 1.00 88.56 94 ARG A C 1
ATOM 685 O O . ARG A 1 94 ? 0.106 5.012 -4.442 1.00 88.56 94 ARG A O 1
ATOM 692 N N . THR A 1 95 ? 2.256 4.512 -4.812 1.00 91.00 95 THR A N 1
ATOM 693 C CA . THR A 1 95 ? 2.277 3.314 -3.956 1.00 91.00 95 THR A CA 1
ATOM 694 C C . THR A 1 95 ? 2.029 3.658 -2.485 1.00 91.00 95 THR A C 1
ATOM 696 O O . THR A 1 95 ? 1.248 2.976 -1.821 1.00 91.00 95 THR A O 1
ATOM 699 N N . LEU A 1 96 ? 2.670 4.711 -1.975 1.00 90.19 96 LEU A N 1
ATOM 700 C CA . LEU A 1 96 ? 2.464 5.188 -0.607 1.00 90.19 96 LEU A CA 1
ATOM 701 C C . LEU A 1 96 ? 1.075 5.818 -0.446 1.00 90.19 96 LEU A C 1
ATOM 703 O O . LEU A 1 96 ? 0.384 5.533 0.531 1.00 90.19 96 LEU A O 1
ATOM 707 N N . GLY A 1 97 ? 0.611 6.573 -1.445 1.00 89.81 97 GLY A N 1
ATOM 708 C CA . GLY A 1 97 ? -0.740 7.134 -1.475 1.00 89.81 97 GLY A CA 1
ATOM 709 C C . GLY A 1 97 ? -1.831 6.059 -1.449 1.00 89.81 97 GLY A C 1
ATOM 710 O O . GLY A 1 97 ? -2.819 6.197 -0.724 1.00 89.81 97 GLY A O 1
ATOM 711 N N . ASP A 1 98 ? -1.637 4.948 -2.163 1.00 93.12 98 ASP A N 1
ATOM 712 C CA . ASP A 1 98 ? -2.536 3.789 -2.134 1.00 93.12 98 ASP A CA 1
ATOM 713 C C . ASP A 1 98 ? -2.564 3.125 -0.748 1.00 93.12 98 ASP A C 1
ATOM 715 O O . ASP A 1 98 ? -3.632 2.726 -0.274 1.00 93.12 98 ASP A O 1
ATOM 719 N N . ALA A 1 99 ? -1.410 3.023 -0.076 1.00 93.81 99 ALA A N 1
ATOM 720 C CA . ALA A 1 99 ? -1.305 2.477 1.278 1.00 93.81 99 ALA A CA 1
ATOM 721 C C . ALA A 1 99 ? -2.014 3.368 2.312 1.00 93.81 99 ALA A C 1
ATOM 723 O O . ALA A 1 99 ? -2.772 2.873 3.146 1.00 93.81 99 ALA A O 1
ATOM 724 N N . VAL A 1 100 ? -1.850 4.687 2.216 1.00 92.69 100 VAL A N 1
ATOM 725 C CA . VAL A 1 100 ? -2.546 5.656 3.078 1.00 92.69 100 VAL A CA 1
ATOM 726 C C . VAL A 1 100 ? -4.048 5.620 2.830 1.00 92.69 100 VAL A C 1
ATOM 728 O O . VAL A 1 100 ? -4.839 5.538 3.770 1.00 92.69 100 VAL A O 1
ATOM 731 N N . SER A 1 101 ? -4.457 5.609 1.561 1.00 94.50 101 SER A N 1
ATOM 732 C CA . SER A 1 101 ? -5.863 5.483 1.178 1.00 94.50 101 SER A CA 1
ATOM 733 C C . SER A 1 101 ? -6.459 4.172 1.685 1.00 94.50 101 SER A C 1
ATOM 735 O O . SER A 1 101 ? -7.609 4.139 2.118 1.00 94.50 101 SER A O 1
ATOM 737 N N . LEU A 1 102 ? -5.696 3.075 1.671 1.00 96.69 102 LEU A N 1
ATOM 738 C CA . LEU A 1 102 ? -6.104 1.809 2.277 1.00 96.69 102 LEU A CA 1
ATOM 739 C C . LEU A 1 102 ? -6.326 1.951 3.782 1.00 96.69 102 LEU A C 1
ATOM 741 O O . LEU A 1 102 ? -7.407 1.588 4.239 1.00 96.69 102 LEU A O 1
ATOM 745 N N . ALA A 1 103 ? -5.370 2.510 4.524 1.00 95.81 103 ALA A N 1
ATOM 746 C CA . ALA A 1 103 ? -5.508 2.715 5.963 1.00 95.81 103 ALA A CA 1
ATOM 747 C C . ALA A 1 103 ? -6.738 3.580 6.298 1.00 95.81 103 ALA A C 1
ATOM 749 O O . ALA A 1 103 ? -7.569 3.181 7.113 1.00 95.81 103 ALA A O 1
ATOM 750 N N . ARG A 1 104 ? -6.912 4.723 5.618 1.00 95.31 104 ARG A N 1
ATOM 751 C CA . ARG A 1 104 ? -8.052 5.638 5.824 1.00 95.31 104 ARG A CA 1
ATOM 752 C C . ARG A 1 104 ? -9.394 4.967 5.531 1.00 95.31 104 ARG A C 1
ATOM 754 O O . ARG A 1 104 ? -10.323 5.080 6.324 1.00 95.31 104 ARG A O 1
ATOM 761 N N . ASN A 1 105 ? -9.489 4.226 4.427 1.00 96.62 105 ASN A N 1
ATOM 762 C CA . ASN A 1 105 ? -10.713 3.507 4.074 1.00 96.62 105 ASN A CA 1
ATOM 763 C C . ASN A 1 105 ? -11.057 2.409 5.091 1.00 96.62 105 ASN A C 1
ATOM 765 O O . ASN A 1 105 ? -12.232 2.217 5.395 1.00 96.62 105 ASN A O 1
ATOM 769 N N . LEU A 1 106 ? -10.059 1.698 5.627 1.00 97.56 106 LEU A N 1
ATOM 770 C CA . LEU A 1 106 ? -10.274 0.709 6.688 1.00 97.56 106 LEU A CA 1
ATOM 771 C C . LEU A 1 106 ? -10.779 1.375 7.973 1.00 97.56 106 LEU A C 1
ATOM 773 O O . LEU A 1 106 ? -11.767 0.912 8.535 1.00 97.56 106 LEU A O 1
ATOM 777 N N . ALA A 1 107 ? -10.165 2.487 8.391 1.00 96.38 107 ALA A N 1
ATOM 778 C CA . ALA A 1 107 ? -10.604 3.257 9.555 1.00 96.38 107 ALA A CA 1
ATOM 779 C C . ALA A 1 107 ? -12.060 3.731 9.409 1.00 96.38 107 ALA A C 1
ATOM 781 O O . ALA A 1 107 ? -12.870 3.529 10.310 1.00 96.38 107 ALA A O 1
ATOM 782 N N . GLN A 1 108 ? -12.420 4.279 8.243 1.00 96.56 108 GLN A N 1
ATOM 783 C CA . GLN A 1 108 ? -13.788 4.719 7.960 1.00 96.56 108 GLN A CA 1
ATOM 784 C C . GLN A 1 108 ? -14.795 3.561 7.994 1.00 96.56 108 GLN A C 1
ATOM 786 O O . GLN A 1 108 ? -15.885 3.699 8.544 1.00 96.56 108 GLN A O 1
ATOM 791 N N . ARG A 1 109 ? -14.443 2.405 7.415 1.00 97.12 109 ARG A N 1
ATOM 792 C CA . ARG A 1 109 ? -15.308 1.214 7.428 1.00 97.12 109 ARG A CA 1
ATOM 793 C C . ARG A 1 109 ? -15.489 0.649 8.831 1.00 97.12 109 ARG A C 1
ATOM 795 O O . ARG A 1 109 ? -16.585 0.209 9.156 1.00 97.12 109 ARG A O 1
ATOM 802 N N . ALA A 1 110 ? -14.441 0.681 9.652 1.00 96.94 110 ALA A N 1
ATOM 803 C CA . ALA A 1 110 ? -14.539 0.274 11.044 1.00 96.94 110 ALA A CA 1
ATOM 804 C C . ALA A 1 110 ? -15.486 1.174 11.825 1.00 96.94 110 ALA A C 1
ATOM 806 O O . ALA A 1 110 ? -16.371 0.676 12.512 1.00 96.94 110 ALA A O 1
ATOM 807 N N . LEU A 1 111 ? -15.342 2.488 11.652 1.00 95.75 111 LEU A N 1
ATOM 808 C CA . LEU A 1 111 ? -16.201 3.467 12.299 1.00 95.75 111 LEU A CA 1
ATOM 809 C C . LEU A 1 111 ? -17.678 3.259 11.931 1.00 95.75 111 LEU A C 1
ATOM 811 O O . LEU A 1 111 ? -18.530 3.212 12.812 1.00 95.75 111 LEU A O 1
ATOM 815 N N . ALA A 1 112 ? -17.968 3.017 10.648 1.00 96.56 112 ALA A N 1
ATOM 816 C CA . ALA A 1 112 ? -19.323 2.731 10.171 1.00 96.56 112 ALA A CA 1
ATOM 817 C C . ALA A 1 112 ? -19.938 1.451 10.775 1.00 96.56 112 ALA A C 1
ATOM 819 O O . ALA A 1 112 ? -21.160 1.319 10.821 1.00 96.56 112 ALA A O 1
ATOM 820 N N . ALA A 1 113 ? -19.113 0.508 11.240 1.00 96.88 113 ALA A N 1
ATOM 821 C CA . ALA A 1 113 ? -19.576 -0.696 11.924 1.00 96.88 113 ALA A CA 1
ATOM 822 C C . ALA A 1 113 ? -19.896 -0.460 13.413 1.00 96.88 113 ALA A C 1
ATOM 824 O O . ALA A 1 113 ? -20.559 -1.303 14.012 1.00 96.88 113 ALA A O 1
ATOM 825 N N . GLY A 1 114 ? -19.472 0.668 14.000 1.00 95.56 114 GLY A N 1
ATOM 826 C CA . GLY A 1 114 ? -19.632 1.015 15.420 1.00 95.56 114 GLY A CA 1
ATOM 827 C C . GLY A 1 114 ? -21.015 0.709 16.005 1.00 95.56 114 GLY A C 1
ATOM 828 O O . GLY A 1 114 ? -21.109 -0.080 16.946 1.00 95.56 114 GLY A O 1
ATOM 829 N N . PRO A 1 115 ? -22.106 1.235 15.420 1.00 94.81 115 PRO A N 1
ATOM 830 C CA . PRO A 1 115 ? -23.462 1.042 15.942 1.00 94.81 115 PRO A CA 1
ATOM 831 C C . PRO A 1 115 ? -24.013 -0.391 15.832 1.00 94.81 115 PRO A C 1
ATOM 833 O O . PRO A 1 115 ? -25.077 -0.682 16.380 1.00 94.81 115 PRO A O 1
ATOM 836 N N . ALA A 1 116 ? -23.352 -1.285 15.089 1.00 95.75 116 ALA A N 1
ATOM 837 C CA . ALA A 1 116 ? -23.843 -2.639 14.857 1.00 95.75 116 ALA A CA 1
ATOM 838 C C . ALA A 1 116 ? -23.635 -3.554 16.084 1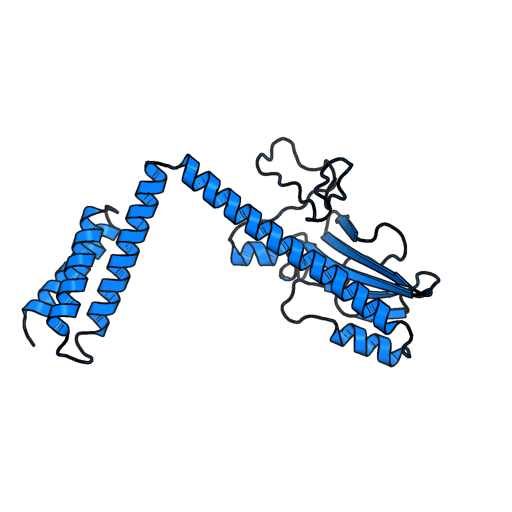.00 95.75 116 ALA A C 1
ATOM 840 O O . ALA A 1 116 ? -22.743 -3.316 16.899 1.00 95.75 116 ALA A O 1
ATOM 841 N N . PRO A 1 117 ? -24.400 -4.656 16.216 1.00 96.44 117 PRO A N 1
ATOM 842 C CA . PRO A 1 117 ? -24.147 -5.664 17.245 1.00 96.44 117 PRO A CA 1
ATOM 843 C C . PRO A 1 117 ? -22.761 -6.321 17.093 1.00 96.44 117 PRO A C 1
ATOM 845 O O . PRO A 1 117 ? -22.286 -6.459 15.963 1.00 96.44 117 PRO A O 1
ATOM 848 N N . PRO A 1 118 ? -22.145 -6.846 18.173 1.00 95.88 118 PRO A N 1
ATOM 849 C CA . PRO A 1 118 ? -20.765 -7.349 18.144 1.00 95.88 118 PRO A CA 1
ATOM 850 C C . PRO A 1 118 ? -20.456 -8.352 17.022 1.00 95.88 118 PRO A C 1
ATOM 852 O O . PRO A 1 118 ? -19.469 -8.207 16.308 1.00 95.88 118 PRO A O 1
ATOM 855 N N . ALA A 1 119 ? -21.323 -9.341 16.788 1.00 96.88 119 ALA A N 1
ATOM 856 C CA . ALA A 1 119 ? -21.115 -10.318 15.713 1.00 96.88 119 ALA A CA 1
ATOM 857 C C . ALA A 1 119 ? -21.116 -9.677 14.307 1.00 96.88 119 ALA A C 1
ATOM 859 O O . ALA A 1 119 ? -20.354 -10.082 13.424 1.00 96.88 119 ALA A O 1
ATOM 860 N N . ALA A 1 120 ? -21.946 -8.650 14.107 1.00 97.69 120 ALA A N 1
ATOM 861 C CA . ALA A 1 120 ? -22.001 -7.897 12.860 1.00 97.69 120 ALA A CA 1
ATOM 862 C C . ALA A 1 120 ? -20.785 -6.971 12.702 1.00 97.69 120 ALA A C 1
ATOM 864 O O . ALA A 1 120 ? -20.315 -6.804 11.580 1.00 97.69 120 ALA A O 1
ATOM 865 N N . GLN A 1 121 ? -20.231 -6.443 13.801 1.00 98.00 121 GLN A N 1
ATOM 866 C CA . GLN A 1 121 ? -18.982 -5.675 13.781 1.00 98.00 121 GLN A CA 1
ATOM 867 C C . GLN A 1 121 ? -17.831 -6.526 13.231 1.00 98.00 121 GLN A C 1
ATOM 869 O O . GLN A 1 121 ? -17.222 -6.143 12.237 1.00 98.00 121 GLN A O 1
ATOM 874 N N . PHE A 1 122 ? -17.577 -7.713 13.799 1.00 98.31 122 PHE A N 1
ATOM 875 C CA . PHE A 1 122 ? -16.519 -8.610 13.305 1.00 98.31 122 PHE A CA 1
ATOM 876 C C . PHE A 1 122 ? -16.707 -8.977 11.828 1.00 98.31 122 PHE A C 1
ATOM 878 O O . PHE A 1 122 ? -15.767 -8.871 11.042 1.00 98.31 122 PHE A O 1
ATOM 885 N N . SER A 1 123 ? -17.936 -9.324 11.435 1.00 97.88 123 SER A N 1
ATOM 886 C CA . SER A 1 123 ? -18.254 -9.680 10.045 1.00 97.88 123 SER A CA 1
ATOM 887 C C . SER A 1 123 ? -18.011 -8.511 9.078 1.00 97.88 123 SER A C 1
ATOM 889 O O . SER A 1 123 ? -17.466 -8.696 7.990 1.00 97.88 123 SER A O 1
ATOM 891 N N . ALA A 1 124 ? -18.382 -7.290 9.475 1.00 97.75 124 ALA A N 1
ATOM 892 C CA . ALA A 1 124 ? -18.163 -6.088 8.675 1.00 97.75 124 ALA A CA 1
ATOM 893 C C . ALA A 1 124 ? -16.671 -5.750 8.534 1.00 97.75 124 ALA A C 1
ATOM 895 O O . ALA A 1 124 ? -16.226 -5.368 7.450 1.00 97.75 124 ALA A O 1
ATOM 896 N N . LEU A 1 125 ? -15.890 -5.918 9.606 1.00 98.12 125 LEU A N 1
ATOM 897 C CA . LEU A 1 125 ? -14.445 -5.697 9.586 1.00 98.12 125 LEU A CA 1
ATOM 898 C C . LEU A 1 125 ? -13.716 -6.721 8.711 1.00 98.12 125 LEU A C 1
ATOM 900 O O . LEU A 1 125 ? -12.831 -6.344 7.944 1.00 98.12 125 LEU A O 1
ATOM 904 N N . GLU A 1 126 ? -14.104 -7.993 8.764 1.00 97.94 126 GLU A N 1
ATOM 905 C CA . GLU A 1 126 ? -13.530 -9.030 7.904 1.00 97.94 126 GLU A CA 1
ATOM 906 C C . GLU A 1 126 ? -13.840 -8.766 6.424 1.00 97.94 126 GLU A C 1
ATOM 908 O O . GLU A 1 126 ? -12.940 -8.799 5.584 1.00 97.94 126 GLU A O 1
ATOM 913 N N . ALA A 1 127 ? -15.078 -8.372 6.110 1.00 97.12 127 ALA A N 1
ATOM 914 C CA . ALA A 1 127 ? -15.475 -7.961 4.762 1.00 97.12 127 ALA A CA 1
ATOM 915 C C . ALA A 1 127 ? -14.777 -6.673 4.281 1.00 97.12 127 ALA A C 1
ATOM 917 O O . ALA A 1 127 ? -14.731 -6.394 3.079 1.00 97.12 127 ALA A O 1
ATOM 918 N N . ALA A 1 128 ? -14.234 -5.863 5.196 1.00 96.38 128 ALA A N 1
ATOM 919 C CA . ALA A 1 128 ? -13.486 -4.663 4.844 1.00 96.38 128 ALA A CA 1
ATOM 920 C C . ALA A 1 128 ? -12.067 -4.966 4.336 1.00 96.38 128 ALA A C 1
ATOM 922 O O . ALA A 1 128 ? -11.499 -4.127 3.626 1.00 96.38 128 ALA A O 1
ATOM 923 N N . LEU A 1 129 ? -11.509 -6.137 4.664 1.00 97.06 129 LEU A N 1
ATOM 924 C CA . LEU A 1 129 ? -10.180 -6.547 4.221 1.00 97.06 129 LEU A CA 1
ATOM 925 C C . LEU A 1 129 ? -10.137 -6.721 2.697 1.00 97.06 129 LEU A C 1
ATOM 927 O O . LEU A 1 129 ? -11.089 -7.177 2.064 1.00 97.06 129 LEU A O 1
ATOM 931 N N . ARG A 1 130 ? -9.007 -6.358 2.086 1.00 93.81 130 ARG A N 1
ATOM 932 C CA . ARG A 1 130 ? -8.798 -6.434 0.633 1.00 93.81 130 ARG A CA 1
ATOM 933 C C . ARG A 1 130 ? -7.800 -7.534 0.267 1.00 93.81 130 ARG A C 1
ATOM 935 O O . ARG A 1 130 ? -6.595 -7.336 0.442 1.00 93.81 130 ARG A O 1
ATOM 942 N N . PRO A 1 131 ? -8.254 -8.665 -0.302 1.00 92.06 131 PRO A N 1
ATOM 943 C CA . PRO A 1 131 ? -7.355 -9.695 -0.804 1.00 92.06 131 PRO A CA 1
ATOM 944 C C . PRO A 1 131 ? -6.350 -9.123 -1.807 1.00 92.06 131 PRO A C 1
ATOM 946 O O . PRO A 1 131 ? -6.688 -8.297 -2.654 1.00 92.06 131 PRO A O 1
ATOM 949 N N . GLY A 1 132 ? -5.093 -9.548 -1.700 1.00 91.19 132 GLY A N 1
ATOM 950 C CA . GLY A 1 132 ? -4.028 -9.103 -2.595 1.00 91.19 132 GLY A CA 1
ATOM 951 C C . GLY A 1 132 ? -3.498 -7.689 -2.335 1.00 91.19 132 GLY A C 1
ATOM 952 O O . GLY A 1 132 ? -2.522 -7.317 -2.985 1.00 91.19 132 GLY A O 1
ATOM 953 N N . ALA A 1 133 ? -4.054 -6.921 -1.391 1.00 94.88 133 ALA A N 1
ATOM 954 C CA . ALA A 1 133 ? -3.453 -5.675 -0.909 1.00 94.88 133 ALA A CA 1
ATOM 955 C C . ALA A 1 133 ? -2.186 -5.950 -0.059 1.00 94.88 133 ALA A C 1
ATOM 957 O O . ALA A 1 133 ? -1.927 -7.107 0.294 1.00 94.88 133 ALA A O 1
ATOM 958 N N . PRO A 1 134 ? -1.362 -4.929 0.257 1.00 96.62 134 PRO A N 1
ATOM 959 C CA . PRO A 1 134 ? -0.338 -5.049 1.297 1.00 96.62 134 PRO A CA 1
ATOM 960 C C . PRO A 1 134 ? -0.951 -5.513 2.620 1.00 96.62 134 PRO A C 1
ATOM 962 O O . PRO A 1 134 ? -2.148 -5.332 2.828 1.00 96.62 134 PRO A O 1
ATOM 965 N N . GLU A 1 135 ? -0.161 -6.111 3.506 1.00 97.50 135 GLU A N 1
ATOM 966 C CA . GLU A 1 135 ? -0.644 -6.560 4.810 1.00 97.50 135 GLU A CA 1
ATOM 967 C C . GLU A 1 135 ? -1.296 -5.401 5.569 1.00 97.50 135 GLU A C 1
ATOM 969 O O . GLU A 1 135 ? -0.738 -4.307 5.666 1.00 97.50 135 GLU A O 1
ATOM 974 N N . HIS A 1 136 ? -2.502 -5.652 6.073 1.00 97.69 136 HIS A N 1
ATOM 975 C CA . HIS A 1 136 ? -3.311 -4.653 6.742 1.00 97.69 136 HIS A CA 1
ATOM 976 C C . HIS A 1 136 ? -4.187 -5.280 7.823 1.00 97.69 136 HIS A C 1
ATOM 978 O O . HIS A 1 136 ? -4.529 -6.468 7.777 1.00 97.69 136 HIS A O 1
ATOM 984 N N . GLY A 1 137 ? -4.555 -4.441 8.780 1.00 97.38 137 GLY A N 1
ATOM 985 C CA . GLY A 1 137 ? -5.448 -4.760 9.880 1.00 97.38 137 GLY A CA 1
ATOM 986 C C . GLY A 1 137 ? -6.439 -3.629 10.089 1.00 97.38 137 GLY A C 1
ATOM 987 O O . GLY A 1 137 ? -6.202 -2.483 9.694 1.00 97.38 137 GLY A O 1
ATOM 988 N N . VAL A 1 138 ? -7.565 -3.951 10.702 1.00 98.06 138 VAL A N 1
ATOM 989 C CA . VAL A 1 138 ? -8.612 -2.991 11.019 1.00 98.06 138 VAL A CA 1
ATOM 990 C C . VAL A 1 138 ? -9.186 -3.296 12.394 1.00 98.06 138 VAL A C 1
ATOM 992 O O . VAL A 1 138 ? -9.446 -4.451 12.720 1.00 98.06 138 VAL A O 1
ATOM 995 N N . ALA A 1 139 ? -9.379 -2.260 13.201 1.00 97.81 139 ALA A N 1
ATOM 996 C CA . ALA A 1 139 ? -9.934 -2.372 14.539 1.00 97.81 139 ALA A CA 1
ATOM 997 C C . ALA A 1 139 ? -10.986 -1.291 14.785 1.00 97.81 139 ALA A C 1
ATOM 999 O O . ALA A 1 139 ? -10.870 -0.165 14.301 1.00 97.81 139 ALA A O 1
ATOM 1000 N N . LEU A 1 140 ? -11.997 -1.652 15.564 1.00 97.81 140 LEU A N 1
ATOM 1001 C CA . LEU A 1 140 ? -12.996 -0.757 16.121 1.00 97.81 140 LEU A CA 1
ATOM 1002 C C . LEU A 1 140 ? -12.769 -0.680 17.627 1.00 97.81 140 LEU A C 1
ATOM 1004 O O . LEU A 1 140 ? -12.690 -1.711 18.299 1.00 97.81 140 LEU A O 1
ATOM 1008 N N . LEU A 1 141 ? -12.671 0.536 18.146 1.00 96.38 141 LEU A N 1
ATOM 1009 C CA . LEU A 1 141 ? -12.474 0.816 19.556 1.00 96.38 141 LEU A CA 1
ATOM 1010 C C . LEU A 1 141 ? -13.697 1.544 20.110 1.00 96.38 141 LEU A C 1
ATOM 1012 O O . LEU A 1 141 ? -14.281 2.382 19.423 1.00 96.38 141 LEU A O 1
ATOM 1016 N N . ASP A 1 142 ? -14.068 1.213 21.343 1.00 94.31 142 ASP A N 1
ATOM 1017 C CA . ASP A 1 142 ? -15.129 1.902 22.081 1.00 94.31 142 ASP A CA 1
ATOM 1018 C C . ASP A 1 142 ? -14.673 3.267 22.629 1.00 94.31 142 ASP A C 1
ATOM 1020 O O . ASP A 1 142 ? -13.524 3.683 22.461 1.00 94.31 142 ASP A O 1
ATOM 1024 N N . ALA A 1 143 ? -15.566 3.948 23.350 1.00 92.00 143 ALA A N 1
ATOM 1025 C CA . ALA A 1 143 ? -15.312 5.273 23.916 1.00 92.00 143 ALA A CA 1
ATOM 1026 C C . ALA A 1 143 ? -14.197 5.286 24.976 1.00 92.00 143 ALA A C 1
ATOM 1028 O O . ALA A 1 143 ? -13.647 6.342 25.284 1.00 92.00 143 ALA A O 1
ATOM 1029 N N . THR A 1 144 ? -13.854 4.124 25.540 1.00 91.38 144 THR A N 1
ATOM 1030 C CA . THR A 1 144 ? -12.721 3.969 26.465 1.00 91.38 144 THR A CA 1
ATOM 1031 C C . THR A 1 144 ? -11.410 3.701 25.729 1.00 91.38 144 THR A C 1
ATOM 1033 O O . THR A 1 144 ? -10.351 3.612 26.349 1.00 91.38 144 THR A O 1
ATOM 1036 N N . GLY A 1 145 ? -11.472 3.573 24.403 1.00 90.50 145 GLY A N 1
ATOM 1037 C CA . GLY A 1 145 ? -10.343 3.254 23.555 1.00 90.50 145 GLY A CA 1
ATOM 1038 C C . GLY A 1 145 ? -9.937 1.787 23.619 1.00 90.50 145 GLY A C 1
ATOM 1039 O O . GLY A 1 145 ? -8.791 1.458 23.315 1.00 90.50 145 GLY A O 1
ATOM 1040 N N . ARG A 1 146 ? -10.847 0.896 24.026 1.00 92.88 146 ARG A N 1
ATOM 1041 C CA . ARG A 1 146 ? -10.605 -0.548 24.032 1.00 92.88 146 ARG A CA 1
ATOM 1042 C C . ARG A 1 146 ? -11.053 -1.149 22.702 1.00 92.88 146 ARG A C 1
ATOM 1044 O O . ARG A 1 146 ? -12.170 -0.864 22.273 1.00 92.88 146 ARG A O 1
ATOM 1051 N N . PRO A 1 147 ? -10.236 -1.999 22.055 1.00 94.25 147 PRO A N 1
ATOM 1052 C CA . PRO A 1 147 ? -10.669 -2.718 20.864 1.00 94.25 147 PRO A CA 1
ATOM 1053 C C . PRO A 1 147 ? -11.840 -3.648 21.201 1.00 94.25 147 PRO A C 1
ATOM 1055 O O . PRO A 1 147 ? -11.699 -4.536 22.043 1.00 94.25 147 PRO A O 1
ATOM 1058 N N . VAL A 1 148 ? -12.983 -3.452 20.544 1.00 95.94 148 VAL A N 1
ATOM 1059 C CA . VAL A 1 148 ? -14.179 -4.302 20.696 1.00 95.94 148 VAL A CA 1
ATOM 1060 C C . VAL A 1 148 ? -14.365 -5.268 19.529 1.00 95.94 148 VAL A C 1
ATOM 1062 O O . VAL A 1 148 ? -14.947 -6.334 19.705 1.00 95.94 148 VAL A O 1
ATOM 1065 N N . ALA A 1 149 ? -13.830 -4.921 18.358 1.00 97.56 149 ALA A N 1
ATOM 1066 C CA . ALA A 1 149 ? -13.793 -5.776 17.182 1.00 97.56 149 ALA A CA 1
ATOM 1067 C C . ALA A 1 149 ? -12.517 -5.509 16.377 1.00 97.56 149 ALA A C 1
ATOM 1069 O O . ALA A 1 149 ? -12.001 -4.389 16.362 1.00 97.56 149 ALA A O 1
ATOM 1070 N N . TRP A 1 150 ? -11.998 -6.536 15.709 1.00 97.88 150 TRP A N 1
ATOM 1071 C CA . TRP A 1 150 ? -10.810 -6.435 14.863 1.00 97.88 150 TRP A CA 1
ATOM 1072 C C . TRP A 1 150 ? -10.818 -7.499 13.767 1.00 97.88 150 TRP A C 1
ATOM 1074 O O . TRP A 1 150 ? -11.462 -8.540 13.902 1.00 97.88 150 TRP A O 1
ATOM 1084 N N . ALA A 1 151 ? -10.078 -7.246 12.692 1.00 98.06 151 ALA A N 1
ATOM 1085 C CA . ALA A 1 151 ? -9.834 -8.203 11.623 1.00 98.06 151 ALA A CA 1
ATOM 1086 C C . ALA A 1 151 ? -8.486 -7.935 10.936 1.00 98.06 151 ALA A C 1
ATOM 1088 O O . ALA A 1 151 ? -7.958 -6.822 10.951 1.00 98.06 151 ALA A O 1
ATOM 1089 N N . GLY A 1 152 ? -7.946 -8.961 10.279 1.00 96.69 152 GLY A N 1
ATOM 1090 C CA . GLY A 1 152 ? -6.680 -8.872 9.552 1.00 96.69 152 GLY A CA 1
ATOM 1091 C C . GLY A 1 152 ? -5.465 -9.014 10.467 1.00 96.69 152 GLY A C 1
ATOM 1092 O O . GLY A 1 152 ? -5.530 -9.668 11.508 1.00 96.69 152 GLY A O 1
ATOM 1093 N N . ARG A 1 153 ? -4.329 -8.442 10.053 1.00 95.38 153 ARG A N 1
ATOM 1094 C CA . ARG A 1 153 ? -3.061 -8.533 10.789 1.00 95.38 153 ARG A CA 1
ATOM 1095 C C . ARG A 1 153 ? -2.631 -7.170 11.316 1.00 95.38 153 ARG A C 1
ATOM 1097 O O . ARG A 1 153 ? -2.498 -6.215 10.557 1.00 95.38 153 ARG A O 1
ATOM 1104 N N . HIS A 1 154 ? -2.369 -7.116 12.617 1.00 94.31 154 HIS A N 1
ATOM 1105 C CA . HIS A 1 154 ? -1.863 -5.941 13.318 1.00 94.31 154 HIS A CA 1
ATOM 1106 C C . HIS A 1 154 ? -0.435 -6.209 13.794 1.00 94.31 154 HIS A C 1
ATOM 1108 O O . HIS A 1 154 ? -0.197 -7.175 14.517 1.00 94.31 154 HIS A O 1
ATOM 1114 N N . ARG A 1 155 ? 0.516 -5.356 13.396 1.00 92.88 155 ARG A N 1
ATOM 1115 C CA . ARG A 1 155 ? 1.912 -5.414 13.879 1.00 92.88 155 ARG A CA 1
ATOM 1116 C C . ARG A 1 155 ? 2.175 -4.468 15.048 1.00 92.88 155 ARG A C 1
ATOM 1118 O O . ARG A 1 155 ? 3.166 -4.626 15.751 1.00 92.88 155 ARG A O 1
ATOM 1125 N N . VAL A 1 156 ? 1.272 -3.516 15.271 1.00 90.62 156 VAL A N 1
ATOM 1126 C CA . VAL A 1 156 ? 1.280 -2.600 16.415 1.00 90.62 156 VAL A CA 1
ATOM 1127 C C . VAL A 1 156 ? -0.125 -2.523 17.001 1.00 90.62 156 VAL A C 1
ATOM 1129 O O . VAL A 1 156 ? -1.113 -2.642 16.275 1.00 90.62 156 VAL A O 1
ATOM 1132 N N . VAL A 1 157 ? -0.222 -2.333 18.317 1.00 90.62 157 VAL A N 1
ATOM 1133 C CA . VAL A 1 157 ? -1.514 -2.258 19.012 1.00 90.62 157 VAL A CA 1
ATOM 1134 C C . VAL A 1 157 ? -2.310 -1.054 18.483 1.00 90.62 157 VAL A C 1
ATOM 1136 O O . VAL A 1 157 ? -1.780 0.060 18.492 1.00 90.62 157 VAL A O 1
ATOM 1139 N N . PRO A 1 158 ? -3.558 -1.236 18.009 1.00 89.50 158 PRO A N 1
ATOM 1140 C CA . PRO A 1 158 ? -4.421 -0.122 17.631 1.00 89.50 158 PRO A CA 1
ATOM 1141 C C . PRO A 1 158 ? -4.651 0.803 18.828 1.00 89.50 158 PRO A C 1
ATOM 1143 O O . PRO A 1 158 ? -5.107 0.353 19.877 1.00 89.50 158 PRO A O 1
ATOM 1146 N N . ALA A 1 159 ? -4.323 2.086 18.674 1.00 82.00 159 ALA A N 1
ATOM 1147 C CA . ALA A 1 159 ? -4.381 3.061 19.757 1.00 82.00 159 ALA A CA 1
ATOM 1148 C C . ALA A 1 159 ? -5.446 4.142 19.485 1.00 82.00 159 ALA A C 1
ATOM 1150 O O . ALA A 1 159 ? -5.489 4.679 18.372 1.00 82.00 159 ALA A O 1
ATOM 1151 N N . PRO A 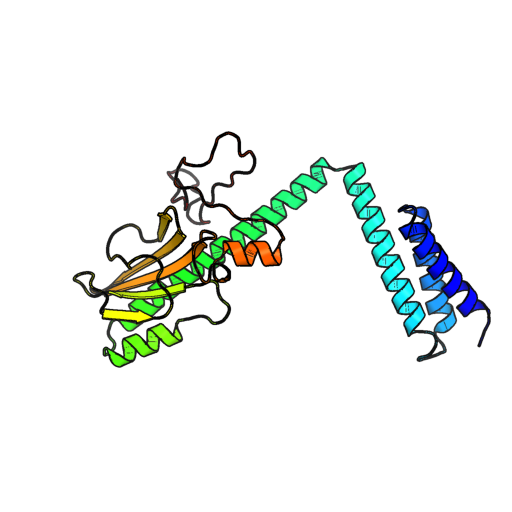1 160 ? -6.260 4.508 20.494 1.00 72.56 160 PRO A N 1
ATOM 1152 C CA . PRO A 1 160 ? -7.397 5.420 20.343 1.00 72.56 160 PRO A CA 1
ATOM 1153 C C . PRO A 1 160 ? -7.018 6.902 20.189 1.00 72.56 160 PRO A C 1
ATOM 1155 O O . PRO A 1 160 ? -7.834 7.661 19.685 1.00 72.56 160 PRO A O 1
ATOM 1158 N N . GLY A 1 161 ? -5.819 7.326 20.618 1.00 68.44 161 GLY A N 1
ATOM 1159 C CA . GLY A 1 161 ? -5.434 8.747 20.692 1.00 68.44 161 GLY A CA 1
ATOM 1160 C C . GLY A 1 161 ? -4.204 9.128 19.860 1.00 68.44 161 GLY A C 1
ATOM 1161 O O . GLY A 1 161 ? -3.290 8.317 19.698 1.00 68.44 161 GLY A O 1
ATOM 1162 N N . GLY A 1 162 ? -4.175 10.367 19.360 1.00 67.44 162 GLY A N 1
ATOM 1163 C CA . GLY A 1 162 ? -3.119 10.945 18.514 1.00 67.44 162 GLY A CA 1
ATOM 1164 C C . GLY A 1 162 ? -3.654 11.390 17.150 1.00 67.44 162 GLY A C 1
ATOM 1165 O O . GLY A 1 162 ? -4.864 11.373 16.940 1.00 67.44 162 GLY A O 1
ATOM 1166 N N . ASP A 1 163 ? -2.760 11.743 16.225 1.00 74.69 163 ASP A N 1
ATOM 1167 C CA . ASP A 1 163 ? -3.154 12.289 14.920 1.00 74.69 163 ASP A CA 1
ATOM 1168 C C . ASP A 1 163 ? -3.949 11.289 14.068 1.00 74.69 163 ASP A C 1
ATOM 1170 O O . ASP A 1 163 ? -3.777 10.063 14.170 1.00 74.69 163 ASP A O 1
ATOM 1174 N N . ASP A 1 164 ? -4.788 11.838 13.189 1.00 83.00 164 ASP A N 1
ATOM 1175 C CA . ASP A 1 164 ? -5.635 11.133 12.218 1.00 83.00 164 ASP A CA 1
ATOM 1176 C C . ASP A 1 164 ? -4.864 10.141 11.345 1.00 83.00 164 ASP A C 1
ATOM 1178 O O . ASP A 1 164 ? -5.416 9.151 10.856 1.00 83.00 164 ASP A O 1
ATOM 1182 N N . LEU A 1 165 ? -3.581 10.403 11.128 1.00 86.75 165 LEU A N 1
ATOM 1183 C CA . LEU A 1 165 ? -2.697 9.566 10.351 1.00 86.75 165 LEU A CA 1
ATOM 1184 C C . LEU A 1 165 ? -1.303 9.606 10.975 1.00 86.75 165 LEU A C 1
ATOM 1186 O O . LEU A 1 165 ? -0.722 10.669 11.127 1.00 86.75 165 LEU A O 1
ATOM 1190 N N . VAL A 1 166 ? -0.763 8.440 11.324 1.00 85.69 166 VAL A N 1
ATOM 1191 C CA . VAL A 1 166 ? 0.544 8.314 11.982 1.00 85.69 166 VAL A CA 1
ATOM 1192 C C . VAL A 1 166 ? 1.324 7.162 11.372 1.00 85.69 166 VAL A C 1
ATOM 1194 O O . VAL A 1 166 ? 0.794 6.058 11.234 1.00 85.69 166 VAL A O 1
ATOM 1197 N N . ALA A 1 167 ? 2.593 7.400 11.051 1.00 84.94 167 ALA A N 1
ATOM 1198 C CA . ALA A 1 167 ? 3.558 6.341 10.795 1.00 84.94 167 ALA A CA 1
ATOM 1199 C C . ALA A 1 167 ? 4.291 5.994 12.098 1.00 84.94 167 ALA A C 1
ATOM 1201 O O . ALA A 1 167 ? 4.868 6.857 12.752 1.00 84.94 167 ALA A O 1
ATOM 1202 N N . SER A 1 168 ? 4.267 4.722 12.487 1.00 86.31 168 SER A N 1
ATOM 1203 C CA . SER A 1 168 ? 5.047 4.210 13.613 1.00 86.31 168 SER A CA 1
ATOM 1204 C C . SER A 1 168 ? 6.190 3.367 13.074 1.00 86.31 168 SER A C 1
ATOM 1206 O O . SER A 1 168 ? 5.953 2.406 12.340 1.00 86.31 168 SER A O 1
ATOM 1208 N N . ILE A 1 169 ? 7.421 3.728 13.430 1.00 88.31 169 ILE A N 1
ATOM 1209 C CA . ILE A 1 169 ? 8.621 2.980 13.063 1.00 88.31 169 ILE A CA 1
ATOM 1210 C C . ILE A 1 169 ? 9.262 2.421 14.327 1.00 88.31 169 ILE A C 1
ATOM 1212 O O . ILE A 1 169 ? 9.453 3.118 15.321 1.00 88.31 169 ILE A O 1
ATOM 1216 N N . SER A 1 170 ? 9.594 1.141 14.264 1.00 87.00 170 SER A N 1
ATOM 1217 C CA . SER A 1 170 ? 10.367 0.398 15.252 1.00 87.00 170 SER A CA 1
ATOM 1218 C C . SER A 1 170 ? 11.552 -0.270 14.555 1.00 87.00 170 SER A C 1
ATOM 1220 O O . SER A 1 170 ? 11.624 -0.273 13.329 1.00 87.00 170 SER A O 1
ATOM 1222 N N . GLY A 1 171 ? 12.440 -0.911 15.318 1.00 84.06 171 GLY A N 1
ATOM 1223 C CA . GLY A 1 171 ? 13.518 -1.718 14.733 1.00 84.06 171 GLY A CA 1
ATOM 1224 C C . GLY A 1 171 ? 13.037 -2.916 13.899 1.00 84.06 171 GLY A C 1
ATOM 1225 O O . GLY A 1 171 ? 13.829 -3.480 13.160 1.00 84.06 171 GLY A O 1
ATOM 1226 N N . PHE A 1 172 ? 11.759 -3.304 14.002 1.00 88.75 172 PHE A N 1
ATOM 1227 C CA . PHE A 1 172 ? 11.221 -4.486 13.318 1.00 88.75 172 PHE A CA 1
ATOM 1228 C C . PHE A 1 172 ? 10.196 -4.160 12.232 1.00 88.75 172 PHE A C 1
ATOM 1230 O O . PHE A 1 172 ? 10.049 -4.925 11.282 1.00 88.75 172 PHE A O 1
ATOM 1237 N N . TYR A 1 173 ? 9.453 -3.061 12.368 1.00 91.75 173 TYR A N 1
ATOM 1238 C CA . TYR A 1 173 ? 8.362 -2.718 11.455 1.00 91.75 173 TYR A CA 1
ATOM 1239 C C . TYR A 1 173 ? 8.224 -1.209 11.286 1.00 91.75 173 TYR A C 1
ATOM 1241 O O . TYR A 1 173 ? 8.381 -0.459 12.252 1.00 91.75 173 TYR A O 1
ATOM 1249 N N . ALA A 1 174 ? 7.794 -0.804 10.094 1.00 92.94 174 ALA A N 1
ATOM 1250 C CA . ALA A 1 174 ? 7.181 0.490 9.831 1.00 92.94 174 ALA A CA 1
ATOM 1251 C C . ALA A 1 174 ? 5.700 0.273 9.495 1.00 92.94 174 ALA A C 1
ATOM 1253 O O . ALA A 1 174 ? 5.369 -0.465 8.562 1.00 92.94 174 ALA A O 1
ATOM 1254 N N . VAL A 1 175 ? 4.799 0.899 10.249 1.00 93.94 175 VAL A N 1
ATOM 1255 C CA . VAL A 1 175 ? 3.346 0.739 10.106 1.00 93.94 175 VAL A CA 1
ATOM 1256 C C . VAL A 1 175 ? 2.683 2.092 9.916 1.00 93.94 175 VAL A C 1
ATOM 1258 O O . VAL A 1 175 ? 2.823 2.986 10.747 1.00 9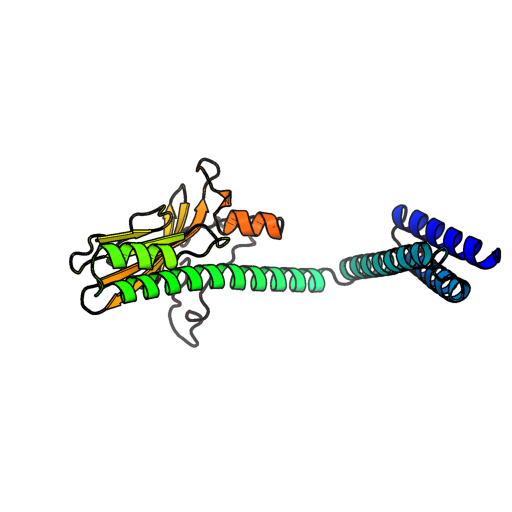3.94 175 VAL A O 1
ATOM 1261 N N . GLN A 1 176 ? 1.891 2.206 8.855 1.00 93.19 176 GLN A N 1
ATOM 1262 C CA . GLN A 1 176 ? 0.957 3.305 8.673 1.00 93.19 176 GLN A CA 1
ATOM 1263 C C . GLN A 1 176 ? -0.323 3.012 9.442 1.00 93.19 176 GLN A C 1
ATOM 1265 O O . GLN A 1 176 ? -0.975 2.006 9.176 1.00 93.19 176 GLN A O 1
ATOM 1270 N N . SER A 1 177 ? -0.731 3.916 10.321 1.00 93.44 177 SER A N 1
ATOM 1271 C CA . SER A 1 177 ? -2.044 3.899 10.964 1.00 93.44 177 SER A CA 1
ATOM 1272 C C . SER A 1 177 ? -2.860 5.101 10.510 1.00 93.44 177 SER A C 1
ATOM 1274 O O . SER A 1 177 ? -2.325 6.203 10.430 1.00 93.44 177 SER A O 1
ATOM 1276 N N . ALA A 1 178 ? -4.141 4.893 10.227 1.00 94.12 178 ALA A N 1
ATOM 1277 C CA . ALA A 1 178 ? -5.136 5.943 10.044 1.00 94.12 178 ALA A CA 1
ATOM 1278 C C . ALA A 1 178 ? -6.260 5.758 11.059 1.00 94.12 178 ALA A C 1
ATOM 1280 O O . ALA A 1 178 ? -6.590 4.626 11.428 1.00 94.12 178 ALA A O 1
ATOM 1281 N N . ARG A 1 179 ? -6.859 6.865 11.486 1.00 92.75 179 ARG A N 1
ATOM 1282 C CA . ARG A 1 179 ? -7.876 6.904 12.532 1.00 92.75 179 ARG A CA 1
ATOM 1283 C C . ARG A 1 179 ? -9.042 7.779 12.121 1.00 92.75 179 ARG A C 1
ATOM 1285 O O . ARG A 1 179 ? -8.871 8.786 11.435 1.00 92.75 179 ARG A O 1
ATOM 1292 N N . ARG A 1 180 ? -10.237 7.371 12.531 1.00 93.38 180 ARG A N 1
ATOM 1293 C CA . ARG A 1 180 ? -11.473 8.143 12.404 1.00 93.38 180 ARG A CA 1
ATOM 1294 C C . ARG A 1 180 ? -12.287 7.945 13.669 1.00 93.38 180 ARG A C 1
ATOM 1296 O O . ARG A 1 180 ? -12.426 6.810 14.114 1.00 93.38 180 ARG A O 1
ATOM 1303 N N . GLN A 1 181 ? -12.797 9.028 14.235 1.00 92.56 181 GLN A N 1
ATOM 1304 C CA . GLN A 1 181 ? -13.556 8.997 15.478 1.00 92.56 181 GLN A CA 1
ATOM 1305 C C . GLN A 1 181 ? -14.880 9.736 15.304 1.00 92.56 181 GLN A C 1
ATOM 1307 O O . GLN A 1 181 ? -14.901 10.852 14.790 1.00 92.56 181 GLN A O 1
ATOM 1312 N N . GLU A 1 182 ? -15.967 9.115 15.750 1.00 91.81 182 GLU A N 1
ATOM 1313 C CA . GLU A 1 182 ? -17.324 9.664 15.702 1.00 91.81 182 GLU A CA 1
ATOM 1314 C C . GLU A 1 182 ? -18.194 8.975 16.761 1.00 91.81 182 GLU A C 1
ATOM 1316 O O . GLU A 1 182 ? -18.069 7.772 16.977 1.00 91.81 182 GLU A O 1
ATOM 1321 N N . GLU A 1 183 ? -19.045 9.740 17.453 1.00 85.31 183 GLU A N 1
ATOM 1322 C CA . GLU A 1 183 ? -20.058 9.225 18.398 1.00 85.31 183 GLU A CA 1
ATOM 1323 C C . GLU A 1 183 ? -19.545 8.191 19.429 1.00 85.31 183 GLU A C 1
ATOM 1325 O O . GLU A 1 183 ? -20.231 7.237 19.790 1.00 85.31 183 GLU A O 1
ATOM 1330 N N . GLY A 1 184 ? -18.322 8.386 19.934 1.00 89.94 184 GLY A N 1
ATOM 1331 C CA . GLY A 1 184 ? -17.719 7.496 20.934 1.00 89.94 184 GLY A CA 1
ATOM 1332 C C . GLY A 1 184 ? -17.133 6.201 20.364 1.00 89.94 184 GLY A C 1
ATOM 1333 O O . GLY A 1 184 ? -16.695 5.354 21.134 1.00 89.94 184 GLY A O 1
ATOM 1334 N N . TRP A 1 185 ? -17.079 6.055 19.045 1.00 95.38 185 TRP A N 1
ATOM 1335 C CA . TRP A 1 185 ? -16.368 4.984 18.359 1.00 95.38 185 TRP A CA 1
ATOM 1336 C C . TRP A 1 185 ? -15.110 5.525 17.697 1.00 95.38 185 TRP A C 1
ATOM 1338 O O . TRP A 1 185 ? -15.115 6.618 17.131 1.00 95.38 185 TRP A O 1
ATOM 1348 N N . THR A 1 186 ? -14.051 4.722 17.700 1.00 96.25 186 THR A N 1
ATOM 1349 C CA . THR A 1 186 ? -12.838 5.007 16.934 1.00 96.25 186 THR A CA 1
ATOM 1350 C C . THR A 1 186 ? -12.546 3.842 16.002 1.00 96.25 186 THR A C 1
ATOM 1352 O O . THR A 1 186 ? -12.296 2.722 16.438 1.00 96.25 186 THR A O 1
ATOM 1355 N N . GLY A 1 187 ? -12.560 4.099 14.700 1.00 96.38 187 GLY A N 1
ATOM 1356 C CA . GLY A 1 187 ? -12.078 3.177 13.684 1.00 96.38 187 GLY A CA 1
ATOM 1357 C C . GLY A 1 187 ? -10.588 3.383 13.429 1.00 96.38 187 GLY A C 1
ATOM 1358 O O . GLY A 1 187 ? -10.135 4.512 13.230 1.00 96.38 187 GLY A O 1
ATOM 1359 N N . VAL A 1 188 ? -9.819 2.297 13.404 1.00 97.06 188 VAL A N 1
ATOM 1360 C CA . VAL A 1 188 ? -8.374 2.311 13.145 1.00 97.06 188 VAL A CA 1
ATOM 1361 C C . VAL A 1 188 ? -8.051 1.352 12.010 1.00 97.06 188 VAL A C 1
ATOM 1363 O O . VAL A 1 188 ? -8.342 0.161 12.087 1.00 97.06 188 VAL A O 1
ATOM 1366 N N . GLY A 1 189 ? -7.421 1.868 10.961 1.00 96.81 189 GLY A N 1
ATOM 1367 C CA . GLY A 1 189 ? -6.889 1.084 9.853 1.00 96.81 189 GLY A CA 1
ATOM 1368 C C . GLY A 1 189 ? -5.369 1.099 9.875 1.00 96.81 189 GLY A C 1
ATOM 1369 O O . GLY A 1 189 ? -4.768 2.157 10.034 1.00 96.81 189 GLY A O 1
ATOM 1370 N N . GLN A 1 190 ? -4.742 -0.060 9.702 1.00 96.81 190 GLN A N 1
ATOM 1371 C CA . GLN A 1 190 ? -3.289 -0.206 9.700 1.00 96.81 190 GLN A CA 1
ATOM 1372 C C . GLN A 1 190 ? -2.804 -0.887 8.430 1.00 96.81 190 GLN A C 1
ATOM 1374 O O . GLN A 1 190 ? -3.436 -1.824 7.952 1.00 96.81 190 GLN A O 1
ATOM 1379 N N . VAL A 1 191 ? -1.663 -0.441 7.911 1.00 97.19 191 VAL A N 1
ATOM 1380 C CA . VAL A 1 191 ? -0.985 -1.031 6.753 1.00 97.19 191 VAL A CA 1
ATOM 1381 C C . VAL A 1 191 ? 0.502 -1.169 7.058 1.00 97.19 191 VAL A C 1
ATOM 1383 O O . VAL A 1 191 ? 1.148 -0.218 7.499 1.00 97.19 191 VAL A O 1
ATOM 1386 N N . LEU A 1 192 ? 1.057 -2.351 6.802 1.00 96.50 192 LEU A N 1
ATOM 1387 C CA . LEU A 1 192 ? 2.478 -2.630 6.973 1.00 96.50 192 LEU A CA 1
ATOM 1388 C C . LEU A 1 192 ? 3.283 -2.011 5.822 1.00 96.50 192 LEU A C 1
ATOM 1390 O O . LEU A 1 192 ? 3.221 -2.487 4.684 1.00 96.50 192 LEU A O 1
ATOM 1394 N N . LEU A 1 193 ? 4.061 -0.970 6.117 1.00 95.00 193 LEU A N 1
ATOM 1395 C CA . LEU A 1 193 ? 4.921 -0.307 5.138 1.00 95.00 193 LEU A CA 1
ATOM 1396 C C . LEU A 1 193 ? 6.195 -1.117 4.896 1.00 95.00 193 LEU A C 1
ATOM 1398 O O . LEU A 1 193 ? 6.489 -1.463 3.755 1.00 95.00 193 LEU A O 1
ATOM 1402 N N . ALA A 1 194 ? 6.895 -1.487 5.966 1.00 94.31 194 ALA A N 1
ATOM 1403 C CA . ALA A 1 194 ? 8.099 -2.309 5.916 1.00 94.31 194 ALA A CA 1
ATOM 1404 C C . ALA A 1 194 ? 8.183 -3.237 7.128 1.00 94.31 194 ALA A C 1
ATOM 1406 O O . ALA A 1 194 ? 7.609 -2.954 8.181 1.00 94.31 194 ALA A O 1
ATOM 1407 N N . ALA A 1 195 ? 8.908 -4.336 6.962 1.00 93.69 195 ALA A N 1
ATOM 1408 C CA . ALA A 1 195 ? 9.252 -5.263 8.026 1.00 93.69 195 ALA A CA 1
ATOM 1409 C C . ALA A 1 195 ? 10.714 -5.688 7.869 1.00 93.69 195 ALA A C 1
ATOM 1411 O O . ALA A 1 195 ? 11.194 -5.828 6.743 1.00 93.69 195 ALA A O 1
ATOM 1412 N N . ASP A 1 196 ? 11.393 -5.881 8.994 1.00 90.62 196 ASP A N 1
ATOM 1413 C CA . ASP A 1 196 ? 12.761 -6.382 9.040 1.00 90.62 196 ASP A CA 1
ATOM 1414 C C . ASP A 1 196 ? 12.846 -7.830 8.527 1.00 90.62 196 ASP A C 1
ATOM 1416 O O . ASP A 1 196 ? 11.888 -8.601 8.610 1.00 90.62 196 ASP A O 1
ATOM 1420 N N . SER A 1 197 ? 14.015 -8.213 8.014 1.00 87.94 197 SER A N 1
ATOM 1421 C CA . SER A 1 197 ? 14.277 -9.563 7.499 1.00 87.94 197 SER A CA 1
ATOM 1422 C C . SER A 1 197 ? 14.072 -10.688 8.525 1.00 87.94 197 SER A C 1
ATOM 1424 O O . SER A 1 197 ? 13.768 -11.816 8.140 1.00 87.94 197 SER A O 1
ATOM 1426 N N . ALA A 1 198 ? 14.195 -10.394 9.822 1.00 88.19 198 ALA A N 1
ATOM 1427 C CA . ALA A 1 198 ? 13.957 -11.341 10.908 1.00 88.19 198 ALA A CA 1
ATOM 1428 C C . ALA A 1 198 ? 12.463 -11.585 11.188 1.00 88.19 198 ALA A C 1
ATOM 1430 O O . ALA A 1 198 ? 12.114 -12.477 11.964 1.00 88.19 198 ALA A O 1
ATOM 1431 N N . VAL A 1 199 ? 11.568 -10.797 10.587 1.00 88.19 199 VAL A N 1
ATOM 1432 C CA . VAL A 1 199 ? 10.126 -10.873 10.819 1.00 88.19 199 VAL A CA 1
ATOM 1433 C C . VAL A 1 199 ? 9.471 -11.830 9.815 1.00 88.19 199 VAL A C 1
ATOM 1435 O O . VAL A 1 199 ? 9.631 -11.668 8.603 1.00 88.19 199 VAL A O 1
ATOM 1438 N N . PRO A 1 200 ? 8.650 -12.791 10.273 1.00 87.56 200 PRO A N 1
ATOM 1439 C CA . PRO A 1 200 ? 7.895 -13.653 9.373 1.00 87.56 200 PRO A CA 1
ATOM 1440 C C . PRO A 1 200 ? 6.828 -12.881 8.584 1.00 87.56 200 PRO A C 1
ATOM 1442 O O . PRO A 1 200 ? 6.224 -11.916 9.066 1.00 87.56 200 PRO A O 1
ATOM 1445 N N . ASP A 1 201 ? 6.559 -13.363 7.370 1.00 87.50 201 ASP A N 1
ATOM 1446 C CA . ASP A 1 201 ? 5.586 -12.808 6.418 1.00 87.50 201 ASP A CA 1
ATOM 1447 C C . ASP A 1 201 ? 5.903 -11.384 5.914 1.00 87.50 201 ASP A C 1
ATOM 1449 O O . ASP A 1 201 ? 5.011 -10.666 5.450 1.00 87.50 201 ASP A O 1
ATOM 1453 N N . LEU A 1 202 ? 7.182 -10.982 5.923 1.00 88.56 202 LEU A N 1
ATOM 1454 C CA . LEU A 1 202 ? 7.644 -9.675 5.422 1.00 88.56 202 LEU A CA 1
ATOM 1455 C C . LEU A 1 202 ? 7.214 -9.380 3.971 1.00 88.56 202 LEU A C 1
ATOM 1457 O O . LEU A 1 202 ? 7.030 -8.221 3.590 1.00 88.56 202 LEU A O 1
ATOM 1461 N N . GLU A 1 203 ? 6.973 -10.428 3.176 1.00 92.06 203 GLU A N 1
ATOM 1462 C CA . GLU A 1 203 ? 6.522 -10.364 1.781 1.00 92.06 203 GLU A CA 1
ATOM 1463 C C . GLU A 1 203 ? 5.169 -9.654 1.602 1.00 92.06 203 GLU A C 1
ATOM 1465 O O . GLU A 1 203 ? 4.841 -9.213 0.487 1.00 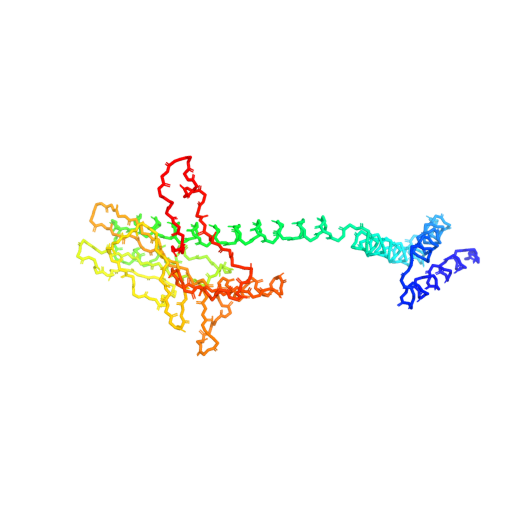92.06 203 GLU A O 1
ATOM 1470 N N . GLY A 1 204 ? 4.392 -9.538 2.686 1.00 92.94 204 GLY A N 1
ATOM 1471 C CA . GLY A 1 204 ? 3.139 -8.794 2.748 1.00 92.94 204 GLY A CA 1
ATOM 1472 C C . GLY A 1 204 ? 3.312 -7.273 2.796 1.00 92.94 204 GLY A C 1
ATOM 1473 O O . GLY A 1 204 ? 2.373 -6.562 2.442 1.00 92.94 204 GLY A O 1
ATOM 1474 N N . SER A 1 205 ? 4.484 -6.761 3.178 1.00 95.62 205 SER A N 1
ATOM 1475 C CA . SER A 1 205 ? 4.735 -5.320 3.331 1.00 95.62 205 SER A CA 1
ATOM 1476 C C . SER A 1 205 ? 4.694 -4.548 2.006 1.00 95.62 205 SER A C 1
ATOM 1478 O O . SER A 1 205 ? 4.925 -5.102 0.925 1.00 95.62 205 SER A O 1
ATOM 1480 N N . VAL A 1 206 ? 4.424 -3.240 2.072 1.00 95.56 206 VAL A N 1
ATOM 1481 C CA . VAL A 1 206 ? 4.514 -2.344 0.904 1.00 95.56 206 VAL A CA 1
ATOM 1482 C C . VAL A 1 206 ? 5.917 -2.387 0.292 1.00 95.56 206 VAL A C 1
ATOM 1484 O O . VAL A 1 206 ? 6.029 -2.518 -0.928 1.00 95.56 206 VAL A O 1
ATOM 1487 N N . ALA A 1 207 ? 6.964 -2.344 1.120 1.00 93.50 207 ALA A N 1
ATOM 1488 C CA . ALA A 1 207 ? 8.366 -2.368 0.713 1.00 93.50 207 ALA A CA 1
ATOM 1489 C C . ALA A 1 207 ? 8.717 -3.621 -0.094 1.00 93.50 207 ALA A C 1
ATOM 1491 O O . ALA A 1 207 ? 9.154 -3.513 -1.240 1.00 93.50 207 ALA A O 1
ATOM 1492 N N . ALA A 1 208 ? 8.442 -4.812 0.449 1.00 93.88 208 ALA A N 1
ATOM 1493 C CA . ALA A 1 208 ? 8.738 -6.069 -0.237 1.00 93.88 208 ALA A CA 1
ATOM 1494 C C . ALA A 1 208 ? 7.971 -6.171 -1.564 1.00 93.88 208 ALA A C 1
ATOM 1496 O O . ALA A 1 208 ? 8.521 -6.527 -2.607 1.00 93.88 208 ALA A O 1
ATOM 1497 N N . ARG A 1 209 ? 6.694 -5.772 -1.568 1.00 93.94 209 ARG A N 1
ATOM 1498 C CA . ARG A 1 209 ? 5.857 -5.758 -2.778 1.00 93.94 209 ARG A CA 1
ATOM 1499 C C . ARG A 1 209 ? 6.331 -4.754 -3.823 1.00 93.94 209 ARG A C 1
ATOM 1501 O O . ARG A 1 209 ? 6.148 -4.991 -5.019 1.00 93.94 209 ARG A O 1
ATOM 1508 N N . PHE A 1 210 ? 6.863 -3.612 -3.402 1.00 92.38 210 PHE A N 1
ATOM 1509 C CA . PHE A 1 210 ? 7.464 -2.638 -4.302 1.00 92.38 210 PHE A CA 1
ATOM 1510 C C . PHE A 1 210 ? 8.731 -3.226 -4.921 1.00 92.38 210 PHE A C 1
ATOM 1512 O O . PHE A 1 210 ? 8.779 -3.347 -6.144 1.00 92.38 210 PHE A O 1
ATOM 1519 N N . ALA A 1 211 ? 9.648 -3.740 -4.098 1.00 91.31 211 ALA A N 1
ATOM 1520 C CA . ALA A 1 211 ? 10.893 -4.360 -4.539 1.00 91.31 211 ALA A CA 1
ATOM 1521 C C . ALA A 1 211 ? 10.676 -5.505 -5.535 1.00 91.31 211 ALA A C 1
ATOM 1523 O O . ALA A 1 211 ? 11.334 -5.548 -6.569 1.00 91.31 211 ALA A O 1
ATOM 1524 N N . ARG A 1 212 ? 9.684 -6.378 -5.320 1.00 90.81 212 ARG A N 1
ATOM 1525 C CA . ARG A 1 212 ? 9.360 -7.442 -6.290 1.00 90.81 212 ARG A CA 1
ATOM 1526 C C . ARG A 1 212 ? 8.899 -6.920 -7.656 1.00 90.81 212 ARG A C 1
ATOM 1528 O O . ARG A 1 212 ? 9.065 -7.612 -8.653 1.00 90.81 212 ARG A O 1
ATOM 1535 N N . ARG A 1 213 ? 8.291 -5.730 -7.719 1.00 88.88 213 ARG A N 1
ATOM 1536 C CA . ARG A 1 213 ? 7.755 -5.143 -8.965 1.00 88.88 213 ARG A CA 1
ATOM 1537 C C . ARG A 1 213 ? 8.734 -4.218 -9.678 1.00 88.88 213 ARG A C 1
ATOM 1539 O O . ARG A 1 213 ? 8.562 -3.989 -10.873 1.00 88.88 213 ARG A O 1
ATOM 1546 N N . THR A 1 214 ? 9.679 -3.633 -8.951 1.00 84.25 214 THR A N 1
ATOM 1547 C CA . THR A 1 214 ? 10.585 -2.596 -9.468 1.00 84.25 214 THR A CA 1
ATOM 1548 C C . THR A 1 214 ? 12.057 -2.976 -9.378 1.00 84.25 214 THR A C 1
ATOM 1550 O O . THR A 1 214 ? 12.879 -2.285 -9.965 1.00 84.25 214 THR A O 1
ATOM 1553 N N . SER A 1 215 ? 12.390 -4.051 -8.659 1.00 80.06 215 SER A N 1
ATOM 1554 C CA . SER A 1 215 ? 13.759 -4.415 -8.278 1.00 80.06 215 SER A CA 1
ATOM 1555 C C . SER A 1 215 ? 14.471 -3.342 -7.438 1.00 80.06 215 SER A C 1
ATOM 1557 O O . SER A 1 215 ? 15.694 -3.348 -7.345 1.00 80.06 215 SER A O 1
ATOM 1559 N N . THR A 1 216 ? 13.714 -2.443 -6.796 1.00 82.62 216 THR A N 1
ATOM 1560 C CA . THR A 1 216 ? 14.228 -1.363 -5.938 1.00 82.62 216 THR A CA 1
ATOM 1561 C C . THR A 1 216 ? 13.737 -1.542 -4.504 1.00 82.62 216 THR A C 1
ATOM 1563 O O . THR A 1 216 ? 12.533 -1.659 -4.275 1.00 82.62 216 THR A O 1
ATOM 1566 N N . GLY A 1 217 ? 14.655 -1.552 -3.536 1.00 83.88 217 GLY A N 1
ATOM 1567 C CA . GLY A 1 217 ? 14.317 -1.590 -2.111 1.00 83.88 217 GLY A CA 1
ATOM 1568 C C . GLY A 1 217 ? 13.742 -0.260 -1.618 1.00 83.88 217 GLY A C 1
ATOM 1569 O O . GLY A 1 217 ? 14.102 0.795 -2.131 1.00 83.88 217 GLY A O 1
ATOM 1570 N N . LEU A 1 218 ? 12.850 -0.321 -0.627 1.00 85.88 218 LEU A N 1
ATOM 1571 C CA . LEU A 1 218 ? 12.400 0.851 0.124 1.00 85.88 218 LEU A CA 1
ATOM 1572 C C . LEU A 1 218 ? 12.842 0.693 1.573 1.00 85.88 218 LEU A C 1
ATOM 1574 O O . LEU A 1 218 ? 12.512 -0.312 2.204 1.00 85.88 218 LEU A O 1
ATOM 1578 N N . GLU A 1 219 ? 13.549 1.693 2.080 1.00 83.88 219 GLU A N 1
ATOM 1579 C CA . GLU A 1 219 ? 13.943 1.792 3.479 1.00 83.88 219 GLU A CA 1
ATOM 1580 C C . GLU A 1 219 ? 13.220 2.979 4.114 1.00 83.88 219 GLU A C 1
ATOM 1582 O O . GLU A 1 219 ? 13.030 4.018 3.480 1.00 83.88 219 GLU A O 1
ATOM 1587 N N . PHE A 1 220 ? 12.756 2.794 5.347 1.00 85.00 220 PHE A N 1
ATOM 1588 C CA . PHE A 1 220 ? 11.982 3.791 6.074 1.00 85.00 220 PHE A CA 1
ATOM 1589 C C . PHE A 1 220 ? 12.775 4.230 7.292 1.00 85.00 220 PHE A C 1
ATOM 1591 O O . PHE A 1 220 ? 13.150 3.401 8.120 1.00 85.00 220 PHE A O 1
ATOM 1598 N N . PHE A 1 221 ? 12.984 5.536 7.414 1.00 79.69 221 PHE A N 1
ATOM 1599 C CA . PHE A 1 221 ? 13.691 6.128 8.538 1.00 79.69 221 PHE A CA 1
ATOM 1600 C C . PHE A 1 221 ? 12.708 6.867 9.441 1.00 79.69 221 PHE A C 1
ATOM 1602 O O . PHE A 1 221 ? 11.742 7.455 8.944 1.00 79.69 221 PHE A O 1
ATOM 1609 N N . PRO A 1 222 ? 12.921 6.843 10.769 1.00 74.06 222 PRO A N 1
ATOM 1610 C CA . PRO A 1 222 ? 12.200 7.746 11.645 1.00 74.06 222 PRO A CA 1
ATOM 1611 C C . PRO A 1 222 ? 12.548 9.194 11.288 1.00 74.06 222 PRO A C 1
ATOM 1613 O O . PRO A 1 222 ? 13.579 9.437 10.651 1.00 74.06 222 PRO A O 1
ATOM 1616 N N . PRO A 1 223 ? 11.719 10.144 11.738 1.00 69.56 223 PRO A N 1
ATOM 1617 C CA . PRO A 1 223 ? 11.998 11.554 11.585 1.00 69.56 223 PRO A CA 1
ATOM 1618 C C . PRO A 1 223 ? 13.446 11.948 11.905 1.00 69.56 223 PRO A C 1
ATOM 1620 O O . PRO A 1 223 ? 13.967 11.570 12.958 1.00 69.56 223 PRO A O 1
ATOM 1623 N N . GLY A 1 224 ? 14.116 12.647 10.984 1.00 70.44 224 GLY A N 1
ATOM 1624 C CA . GLY A 1 224 ? 15.536 13.029 11.092 1.00 70.44 224 GLY A CA 1
ATOM 1625 C C . GLY A 1 224 ? 16.553 11.876 11.216 1.00 70.44 224 GLY A C 1
ATOM 1626 O O . GLY A 1 224 ? 17.723 12.122 11.503 1.00 70.44 224 GLY A O 1
ATOM 1627 N N . GLY A 1 225 ? 16.136 10.620 11.034 1.00 73.44 225 GLY A N 1
ATOM 1628 C CA . GLY A 1 225 ? 16.960 9.423 11.238 1.00 73.44 225 GLY A CA 1
ATOM 1629 C C . GLY A 1 225 ? 17.714 8.932 10.001 1.00 73.44 225 GLY A C 1
ATOM 1630 O O . GLY A 1 225 ? 18.480 7.971 10.101 1.00 73.44 225 GLY A O 1
ATOM 1631 N N . ALA A 1 226 ? 17.497 9.554 8.841 1.00 73.38 226 ALA A N 1
ATOM 1632 C CA . ALA A 1 226 ? 18.243 9.233 7.631 1.00 73.38 226 ALA A CA 1
ATOM 1633 C C . ALA A 1 226 ? 19.718 9.637 7.794 1.00 73.38 226 ALA A C 1
ATOM 1635 O O . ALA A 1 226 ? 20.038 10.717 8.295 1.00 73.38 226 ALA A O 1
ATOM 1636 N N . ARG A 1 227 ? 20.641 8.762 7.381 1.00 72.12 227 ARG A N 1
ATOM 1637 C CA . ARG A 1 227 ? 22.078 9.072 7.425 1.00 72.12 227 ARG A CA 1
ATOM 1638 C C . ARG A 1 227 ? 22.405 10.114 6.358 1.00 72.12 227 ARG A C 1
ATOM 1640 O O . ARG A 1 227 ? 21.956 9.984 5.227 1.00 72.12 227 ARG A O 1
ATOM 1647 N N . ALA A 1 228 ? 23.259 11.079 6.697 1.00 69.31 228 ALA A N 1
ATOM 1648 C CA . ALA A 1 228 ? 23.675 12.153 5.787 1.00 69.31 228 ALA A CA 1
ATOM 1649 C C . ALA A 1 228 ? 24.377 11.661 4.502 1.00 69.31 228 ALA A C 1
ATOM 1651 O O . ALA A 1 228 ? 24.466 12.394 3.527 1.00 69.31 228 ALA A O 1
ATOM 1652 N N . GLU A 1 229 ? 24.881 10.426 4.511 1.00 69.69 229 GLU A N 1
ATOM 1653 C CA . GLU A 1 229 ? 25.554 9.770 3.383 1.00 69.69 229 GLU A CA 1
ATOM 1654 C C . GLU A 1 229 ? 24.574 9.194 2.346 1.00 69.69 229 GLU A C 1
ATOM 1656 O O . GLU A 1 229 ? 24.991 8.769 1.271 1.00 69.69 229 GLU A O 1
ATOM 1661 N N . ILE A 1 230 ? 23.276 9.135 2.665 1.00 64.69 230 ILE A N 1
ATOM 1662 C CA . ILE A 1 230 ? 22.248 8.658 1.741 1.00 64.69 230 ILE A CA 1
ATOM 1663 C C . ILE A 1 230 ? 21.811 9.854 0.895 1.00 64.69 230 ILE A C 1
ATOM 1665 O O . ILE A 1 230 ? 21.105 10.740 1.367 1.00 64.69 230 ILE A O 1
ATOM 1669 N N . GLU A 1 231 ? 22.250 9.888 -0.362 1.00 58.41 231 GLU A N 1
ATOM 1670 C CA . GLU A 1 231 ? 21.943 10.995 -1.281 1.00 58.41 231 GLU A CA 1
ATOM 1671 C C . GLU A 1 231 ? 20.522 10.909 -1.874 1.00 58.41 231 GLU A C 1
ATOM 1673 O O . GLU A 1 231 ? 19.959 11.924 -2.278 1.00 58.41 231 GLU A O 1
ATOM 1678 N N . ASP A 1 232 ? 19.911 9.718 -1.869 1.00 60.31 232 ASP A N 1
ATOM 1679 C CA . ASP A 1 232 ? 18.573 9.448 -2.418 1.00 60.31 232 ASP A CA 1
ATOM 1680 C C . ASP A 1 232 ? 17.496 9.346 -1.315 1.00 60.31 232 ASP A C 1
ATOM 1682 O O . ASP A 1 232 ? 16.668 8.429 -1.299 1.00 60.31 232 ASP A O 1
ATOM 1686 N N . VAL A 1 233 ? 17.508 10.270 -0.351 1.00 59.91 233 VAL A N 1
ATOM 1687 C CA . VAL A 1 233 ? 16.451 10.358 0.671 1.00 59.91 233 VAL A CA 1
ATOM 1688 C C . VAL A 1 233 ? 15.258 11.117 0.098 1.00 59.91 233 VAL A C 1
ATOM 1690 O O . VAL A 1 233 ? 15.364 12.276 -0.298 1.00 59.91 233 VAL A O 1
ATOM 1693 N N . PHE A 1 234 ? 14.101 10.456 0.064 1.00 63.78 234 PHE A N 1
ATOM 1694 C CA . PHE A 1 234 ? 12.841 11.067 -0.345 1.00 63.78 234 PHE A CA 1
ATOM 1695 C C . PHE A 1 234 ? 11.956 11.309 0.872 1.00 63.78 234 PHE A C 1
ATOM 1697 O O . PHE A 1 234 ? 11.358 10.373 1.405 1.00 63.78 234 PHE A O 1
ATOM 1704 N N . ASP A 1 235 ? 11.801 12.575 1.250 1.00 62.78 235 ASP A N 1
ATOM 1705 C CA . ASP A 1 235 ? 10.787 12.959 2.225 1.00 62.78 235 ASP A CA 1
ATOM 1706 C C . ASP A 1 235 ? 9.402 12.835 1.586 1.00 62.78 235 ASP A C 1
ATOM 1708 O O . ASP A 1 235 ? 9.035 13.569 0.658 1.00 62.78 235 ASP A O 1
ATOM 1712 N N . TYR A 1 236 ? 8.620 11.865 2.062 1.00 61.12 236 TYR A N 1
ATOM 1713 C CA . TYR A 1 236 ? 7.253 11.679 1.597 1.00 61.12 236 TYR A CA 1
ATOM 1714 C C . TYR A 1 236 ? 6.286 12.539 2.411 1.00 61.12 236 TYR A C 1
ATOM 1716 O O . TYR A 1 236 ? 6.042 12.315 3.598 1.00 61.12 236 TYR A O 1
ATOM 1724 N N . CYS A 1 237 ? 5.693 13.512 1.726 1.00 61.06 237 CYS A N 1
ATOM 1725 C CA . CYS A 1 237 ? 4.578 14.308 2.220 1.00 61.06 237 CYS A CA 1
ATOM 1726 C C . CYS A 1 237 ? 3.314 13.876 1.482 1.00 61.06 237 CYS A C 1
ATOM 1728 O O . CYS A 1 237 ? 3.334 13.711 0.258 1.00 61.06 237 CYS A O 1
ATOM 1730 N N . LEU A 1 238 ? 2.197 13.736 2.194 1.00 54.31 238 LEU A N 1
ATOM 1731 C CA . LEU A 1 238 ? 0.922 13.487 1.525 1.00 54.31 238 LEU A CA 1
ATOM 1732 C C . LEU A 1 238 ? 0.545 14.693 0.658 1.00 54.31 238 LEU A C 1
ATOM 1734 O O . LEU A 1 238 ? 0.994 15.810 0.922 1.00 54.31 238 LEU A O 1
ATOM 1738 N N . PRO A 1 239 ? -0.318 14.507 -0.354 1.00 51.22 239 PRO A N 1
ATOM 1739 C CA . PRO A 1 239 ? -0.778 15.610 -1.196 1.00 51.22 239 PRO A CA 1
ATOM 1740 C C . PRO A 1 239 ? -1.384 16.781 -0.404 1.00 51.22 239 PRO A C 1
ATOM 1742 O O . PRO A 1 239 ? -1.180 17.933 -0.770 1.00 51.22 239 PRO A O 1
ATOM 1745 N N . GLU A 1 240 ? -2.081 16.481 0.695 1.00 52.19 240 GLU A N 1
ATOM 1746 C CA . GLU A 1 240 ? -2.702 17.450 1.618 1.00 52.19 240 GLU A CA 1
ATOM 1747 C C . GLU A 1 240 ? -1.667 18.269 2.412 1.00 52.19 240 GLU A C 1
ATOM 1749 O O . GLU A 1 240 ? -1.981 19.320 2.960 1.00 52.19 240 GLU A O 1
ATOM 1754 N N . CYS A 1 241 ? -0.415 17.816 2.414 1.00 49.91 241 CYS A N 1
ATOM 1755 C CA . CYS A 1 241 ? 0.677 18.314 3.240 1.00 49.91 241 CYS A CA 1
ATOM 1756 C C . CYS A 1 241 ? 1.679 19.119 2.416 1.00 49.91 241 CYS A C 1
ATOM 1758 O O . CYS A 1 241 ? 2.787 19.363 2.865 1.00 49.91 241 CYS A O 1
ATOM 1760 N N . ARG A 1 242 ? 1.325 19.525 1.191 1.00 50.47 242 ARG A N 1
ATOM 1761 C CA . ARG A 1 242 ? 2.025 20.602 0.481 1.00 50.47 242 ARG A CA 1
ATOM 1762 C C . ARG A 1 242 ? 1.312 21.914 0.806 1.00 50.47 242 ARG A C 1
ATOM 1764 O O . ARG A 1 242 ? 0.307 22.214 0.162 1.00 50.47 242 ARG A O 1
ATOM 1771 N N . PRO A 1 243 ? 1.778 22.705 1.784 1.00 44.34 243 PRO A N 1
ATOM 1772 C CA . PRO A 1 243 ? 1.155 23.983 2.055 1.00 44.34 243 PRO A CA 1
ATOM 1773 C C . PRO A 1 243 ? 1.578 24.992 0.982 1.00 44.34 243 PRO A C 1
ATOM 1775 O O . PRO A 1 243 ? 2.717 24.980 0.516 1.00 44.34 243 PRO A O 1
ATOM 1778 N N . ALA A 1 244 ? 0.680 25.912 0.619 1.00 48.88 244 ALA A N 1
ATOM 1779 C CA . ALA A 1 244 ? 1.095 27.150 -0.040 1.00 48.88 244 ALA A CA 1
ATOM 1780 C C . ALA A 1 244 ? 1.912 28.029 0.934 1.00 48.88 244 ALA A C 1
ATOM 1782 O O . ALA A 1 244 ? 2.845 28.692 0.496 1.00 48.88 244 ALA A O 1
ATOM 1783 N N . ILE A 1 245 ? 1.585 27.993 2.242 1.00 38.34 245 ILE A N 1
ATOM 1784 C CA . ILE A 1 245 ? 2.315 28.568 3.393 1.00 38.34 245 ILE A CA 1
ATOM 1785 C C . ILE A 1 245 ? 1.886 27.791 4.668 1.00 38.34 245 ILE A C 1
ATOM 1787 O O . ILE A 1 245 ? 0.685 27.685 4.908 1.00 38.34 245 ILE A O 1
ATOM 1791 N N . GLY A 1 246 ? 2.814 27.235 5.468 1.00 42.62 246 GLY A N 1
ATOM 1792 C CA . GLY A 1 246 ? 2.527 26.496 6.724 1.00 42.62 246 GLY A CA 1
ATOM 1793 C C . GLY A 1 246 ? 3.408 25.250 6.946 1.00 42.62 246 GLY A C 1
ATOM 1794 O O . GLY A 1 246 ? 4.162 24.885 6.051 1.00 42.62 246 GLY A O 1
ATOM 1795 N N . ALA A 1 247 ? 3.344 24.609 8.123 1.00 40.31 247 ALA A N 1
ATOM 1796 C CA . ALA A 1 247 ? 4.035 23.335 8.379 1.00 40.31 247 ALA A CA 1
ATOM 1797 C C . ALA A 1 247 ? 3.239 22.163 7.776 1.00 40.31 247 ALA A C 1
ATOM 1799 O O . ALA A 1 247 ? 2.024 22.089 7.933 1.00 40.31 247 ALA A O 1
ATOM 1800 N N . ALA A 1 248 ? 3.930 21.294 7.042 1.00 44.75 248 ALA A N 1
ATOM 1801 C CA . ALA A 1 248 ? 3.370 20.130 6.369 1.00 44.75 248 ALA A CA 1
ATOM 1802 C C . ALA A 1 248 ? 3.127 18.972 7.351 1.00 44.75 248 ALA A C 1
ATOM 1804 O O . ALA A 1 248 ? 4.020 18.653 8.131 1.00 44.75 248 ALA A O 1
ATOM 1805 N N . ASP A 1 249 ? 1.985 18.285 7.247 1.00 46.47 249 ASP A N 1
ATOM 1806 C CA . ASP A 1 249 ? 1.770 16.974 7.883 1.00 46.47 249 ASP A CA 1
ATOM 1807 C C . ASP A 1 249 ? 2.595 15.902 7.140 1.00 46.47 249 ASP A C 1
ATOM 1809 O O . ASP A 1 249 ? 2.128 15.188 6.249 1.00 46.47 249 ASP A O 1
ATOM 1813 N N . THR A 1 250 ? 3.890 15.826 7.405 1.00 45.81 250 THR A N 1
ATOM 1814 C CA . THR A 1 250 ? 4.755 14.869 6.713 1.00 45.81 250 THR A CA 1
ATOM 1815 C C . THR A 1 250 ? 4.573 13.466 7.289 1.00 45.81 250 THR A C 1
ATOM 1817 O O . THR A 1 250 ? 4.302 13.280 8.473 1.00 45.81 250 THR A O 1
ATOM 1820 N N . LEU A 1 251 ? 4.700 12.441 6.441 1.00 49.28 251 LEU A N 1
ATOM 1821 C CA . LEU A 1 251 ? 4.642 11.056 6.918 1.00 49.28 251 LEU A CA 1
ATOM 1822 C C . LEU A 1 251 ? 5.906 10.635 7.672 1.00 49.28 251 LEU A C 1
ATOM 1824 O O . LEU A 1 251 ? 5.873 9.691 8.459 1.00 49.28 251 LEU A O 1
ATOM 1828 N N . PHE A 1 252 ? 6.987 11.371 7.440 1.00 47.81 252 PHE A N 1
ATOM 1829 C CA . PHE A 1 252 ? 8.264 11.310 8.134 1.00 47.81 252 PHE A CA 1
ATOM 1830 C C . PHE A 1 252 ? 8.715 12.768 8.297 1.00 47.81 252 PHE A C 1
ATOM 1832 O O . PHE A 1 252 ? 8.680 13.518 7.320 1.00 47.81 252 PHE A O 1
ATOM 1839 N N . SER A 1 253 ? 9.001 13.206 9.524 1.00 36.03 253 SER A N 1
ATOM 1840 C CA . SER A 1 253 ? 9.330 14.602 9.861 1.00 36.03 253 SER A CA 1
ATOM 1841 C C . SER A 1 253 ? 10.798 14.821 10.218 1.00 36.03 253 SER A C 1
ATOM 1843 O O . SER A 1 253 ? 11.616 13.904 10.028 1.00 36.03 253 SER A O 1
#

Radius of gyration: 27.32 Å; chains: 1; bounding box: 52×50×80 Å

Foldseek 3Di:
DDVQLVVLLVQLVVLLVVCVVPQALVSLVSNQVSLVSNCVVCVVPDPPRNVSSVVSNVSSVVSNVVNVVVVCCVPPVPVVVVVVVVVVVVVVLVLVQVQLVLFQQLFVQLQVCVVPDLVSSQVSSQVSDDPPAFFKKKFKAFLVQHTSYIDTDDPDDDGQDDDQWAWDDDPFFTKIWGWDDDDRMIIIMIGTQAGDPVDPPRCSHSQVVCCVVPVDGDDDAAAVRDDPPPPPDDFAFHPQQPDPDDHGPTNHD

Sequence (253 aa):
MSARHTYAALVAGAALGAWLLEPGLGFALVALAAAIASVWLGRKSLFAALLPGVLSLAGGIAAIHTALSVRRVETAWLATREALVDEGRRRLDRTLGDAVSLARNLAQRALAAGPAPPAAQFSALEAALRPGAPEHGVALLDATGRPVAWAGRHRVVPAPGGDDLVASISGFYAVQSARRQEEGWTGVGQVLLAADSAVPDLEGSVAARFARRTSTGLEFFPPGGARAEIEDVFDYCLPECRPAIGAADTLFS

Secondary structure (DSSP, 8-state):
--HHHHHHHHHHHHHHHHHHHS--HHHHHHHHHHHHHHHHHHTT-SSTTHHHHHHHHHHHHHHHHHHHHHHHHHHHHHHHHHHHHHHHHHHHHHHHHHHHHHHHHHHHHHHHHTTS-HHHHHHHHHHH--TTSSSEEEEEE-TTS-EEEEEE--SS---SSS-SEEEEE-SSEEEEEEEEEETTEEEEEEEEEEE-TTSTTGGGSHHHHHHHHHS-------TT-S-TT-S-----B-GGG--SSS---BS--